Protein AF-A0A8S9V3S3-F1 (afdb_monomer_lite)

pLDDT: mean 79.01, std 18.91, range [31.09, 98.12]

Foldseek 3Di:
DPPPDPPDPPPDDWDKDKDKDWDWDDAQFLQQDIDIDIDMDIDTPDDDDDDDDDDDDADLALDDDDDDPPPDPDPVVVVVVVVSVVCVCVVRVVSCVVGRPDDDDVVSSLLSQQSLVSVVCCLVPPDPQLVCQVPDPPHDNCVSCVNRDPHHDDDDPDDDDCPDPSNVRVVCSVPPDDPVPDDDDD

Secondary structure (DSSP, 8-state):
-------PPTT----EEEEEEEEEE--SSTTSPPEEEEEEEEEES--------------SSS------------HHHHHHHHHHHHHHHHHHHHHHHHHTT----HHHHHHHHHHHHHHHHHHHHT-HHHHHHHHSTT--HHHHHTTS-S-----TT----TTSHHHHHHHHHHS---TTS-PPP-

InterPro domains:
  IPR001260 Coproporphyrinogen III oxidase, aerobic [PF01218] (9-46)
  IPR001260 Coproporphyrinogen III oxidase, aerobic [PF01218] (56-179)
  IPR001260 Coproporphyrinogen III oxidase, aerobic [PR00073] (40-69)
  IPR001260 Coproporphyrinogen III oxidase, aerobic [PR00073] (111-138)
  IPR001260 Coproporphyrinogen III oxidase, aerobic [PR00073] (140-166)
  IPR001260 Coproporphyrinogen III oxidase, aerobic [PTHR10755] (57-180)
  IPR036406 Oxygen-dependent coproporphyrinogen III oxidase superfamily [G3DSA:3.40.1500.10] (1-54)
  IPR036406 Oxygen-dependent coproporphyrinogen III oxidase superfamily [G3DSA:3.40.1500.10] (55-181)
  IPR036406 Oxygen-dependent coproporphyrinogen III oxidase superfamily [SSF102886] (8-180)

Structure (mmCIF, N/CA/C/O backbone):
data_AF-A0A8S9V3S3-F1
#
_entry.id   AF-A0A8S9V3S3-F1
#
loop_
_atom_site.group_PDB
_atom_site.id
_atom_site.type_symbol
_atom_site.label_atom_id
_atom_site.label_alt_id
_atom_site.label_comp_id
_atom_site.label_asym_id
_atom_site.label_entity_id
_atom_site.label_seq_id
_atom_site.pdbx_PDB_ins_code
_atom_site.Cartn_x
_atom_site.Cartn_y
_atom_site.Cartn_z
_atom_site.occupancy
_atom_site.B_iso_or_equiv
_atom_site.auth_seq_id
_atom_site.auth_comp_id
_atom_site.auth_asym_id
_atom_site.auth_atom_id
_atom_site.pdbx_PDB_model_num
ATOM 1 N N . MET A 1 1 ? 6.849 8.041 -18.804 1.00 39.53 1 MET A N 1
ATOM 2 C CA . MET A 1 1 ? 6.967 8.340 -20.245 1.00 39.53 1 MET A CA 1
ATOM 3 C C . MET A 1 1 ? 7.113 9.837 -20.471 1.00 39.53 1 MET A C 1
ATOM 5 O O . MET A 1 1 ? 6.131 10.539 -20.670 1.00 39.53 1 MET A O 1
ATOM 9 N N . THR A 1 2 ? 8.346 10.322 -20.439 1.00 31.09 2 THR A N 1
ATOM 10 C CA . THR A 1 2 ? 8.737 11.543 -21.156 1.00 31.09 2 THR A CA 1
ATOM 11 C C . THR A 1 2 ? 10.166 11.343 -21.634 1.00 31.09 2 THR A C 1
ATOM 13 O O . THR A 1 2 ? 11.075 12.050 -21.231 1.00 31.09 2 THR A O 1
ATOM 16 N N . GLN A 1 3 ? 10.344 10.343 -22.495 1.00 38.19 3 GLN A N 1
ATOM 17 C CA . GLN A 1 3 ? 11.329 10.435 -23.559 1.00 38.19 3 GLN A CA 1
ATOM 18 C C . GLN A 1 3 ? 10.615 11.261 -24.638 1.00 38.19 3 GLN A C 1
ATOM 20 O O . GLN A 1 3 ? 9.774 10.753 -25.375 1.00 38.19 3 GLN A O 1
ATOM 25 N N . ARG A 1 4 ? 10.780 12.585 -24.600 1.00 40.62 4 ARG A N 1
ATOM 26 C CA . ARG A 1 4 ? 10.340 13.454 -25.694 1.00 40.62 4 ARG A CA 1
ATOM 27 C C . ARG A 1 4 ? 11.596 13.742 -26.502 1.00 40.62 4 ARG A C 1
ATOM 29 O O . ARG A 1 4 ? 12.395 14.558 -26.066 1.00 40.62 4 ARG A O 1
ATOM 36 N N . ASN A 1 5 ? 11.722 13.064 -27.642 1.00 35.72 5 ASN A N 1
ATOM 37 C CA . ASN A 1 5 ? 12.652 13.367 -28.737 1.00 35.72 5 ASN A CA 1
ATOM 38 C C . ASN A 1 5 ? 13.998 12.619 -28.759 1.00 35.72 5 ASN A C 1
ATOM 40 O O . ASN A 1 5 ? 15.001 13.207 -29.147 1.00 35.72 5 ASN A O 1
ATOM 44 N N . ALA A 1 6 ? 14.017 11.313 -28.478 1.00 44.03 6 ALA A N 1
ATOM 45 C CA . ALA A 1 6 ? 14.840 10.468 -29.344 1.00 44.03 6 ALA A CA 1
ATOM 46 C C . ALA A 1 6 ? 14.039 10.334 -30.644 1.00 44.03 6 ALA A C 1
ATOM 48 O O . ALA A 1 6 ? 12.920 9.813 -30.615 1.00 44.03 6 ALA A O 1
ATOM 49 N N . GLU A 1 7 ? 14.531 10.895 -31.749 1.00 42.91 7 GLU A N 1
ATOM 50 C CA . GLU A 1 7 ? 13.953 10.640 -33.069 1.00 42.91 7 GLU A CA 1
ATOM 51 C C . GLU A 1 7 ? 14.152 9.158 -33.380 1.00 42.91 7 GLU A C 1
ATOM 53 O O . GLU A 1 7 ? 15.163 8.731 -33.936 1.00 42.91 7 GLU A O 1
ATOM 58 N N . LEU A 1 8 ? 13.194 8.344 -32.944 1.00 52.09 8 LEU A N 1
ATOM 59 C CA . LEU A 1 8 ? 13.129 6.953 -33.337 1.00 52.09 8 LEU A CA 1
ATOM 60 C C . LEU A 1 8 ? 12.904 6.933 -34.851 1.00 52.09 8 LEU A C 1
ATOM 62 O O . LEU A 1 8 ? 11.950 7.566 -35.318 1.00 52.09 8 LEU A O 1
ATOM 66 N N . PRO A 1 9 ? 13.753 6.243 -35.633 1.00 52.50 9 PRO A N 1
ATOM 67 C CA . PRO A 1 9 ? 13.533 6.132 -37.063 1.00 52.50 9 PRO A CA 1
ATOM 68 C C . PRO A 1 9 ? 12.131 5.547 -37.298 1.00 52.50 9 PRO A C 1
ATOM 70 O O . PRO A 1 9 ? 11.816 4.487 -36.742 1.00 52.50 9 PRO A O 1
ATOM 73 N N . PRO A 1 10 ? 11.264 6.229 -38.070 1.00 53.22 10 PRO A N 1
ATOM 74 C CA . PRO A 1 10 ? 9.888 5.794 -38.248 1.00 53.22 10 PRO A CA 1
ATOM 75 C C . PRO A 1 10 ? 9.856 4.390 -38.860 1.00 53.22 10 PRO A C 1
ATOM 77 O O . PRO A 1 10 ? 10.498 4.129 -39.875 1.00 53.22 10 PRO A O 1
ATOM 80 N N . GLY A 1 11 ? 9.105 3.484 -38.230 1.00 56.34 11 GLY A N 1
ATOM 81 C CA . GLY A 1 11 ? 8.867 2.133 -38.744 1.00 56.34 11 GLY A CA 1
ATOM 82 C C . GLY A 1 11 ? 9.895 1.061 -38.364 1.00 56.34 11 GLY A C 1
ATOM 83 O O . GLY A 1 11 ? 9.860 -0.010 -38.963 1.00 56.34 11 GLY A O 1
ATOM 84 N N . LYS A 1 12 ? 10.794 1.298 -37.396 1.00 55.47 12 LYS A N 1
ATOM 85 C CA . LYS A 1 12 ? 11.592 0.213 -36.796 1.00 55.47 12 LYS A CA 1
ATOM 86 C C . LYS A 1 12 ? 10.958 -0.295 -35.504 1.00 55.47 12 LYS A C 1
ATOM 88 O O . LYS A 1 12 ? 10.821 0.461 -34.545 1.00 55.47 12 LYS A O 1
ATOM 93 N N . ASP A 1 13 ? 10.652 -1.589 -35.476 1.00 60.59 13 ASP A N 1
ATOM 94 C CA . ASP A 1 13 ? 10.375 -2.309 -34.238 1.00 60.59 13 ASP A CA 1
ATOM 95 C C . ASP A 1 13 ? 11.646 -2.333 -33.386 1.00 60.59 13 ASP A C 1
ATOM 97 O O . ASP A 1 13 ? 12.720 -2.720 -33.852 1.00 60.59 13 ASP A O 1
ATOM 101 N N . LEU A 1 14 ? 11.526 -1.889 -32.138 1.00 60.47 14 LEU A N 1
ATOM 102 C CA . LEU A 1 14 ? 12.599 -1.970 -31.159 1.00 60.47 14 LEU A CA 1
ATOM 103 C C . LEU A 1 14 ? 12.319 -3.152 -30.234 1.00 60.47 14 LEU A C 1
ATOM 105 O O . LEU A 1 14 ? 11.315 -3.110 -29.515 1.00 60.47 14 LEU A O 1
ATOM 109 N N . PRO A 1 15 ? 13.162 -4.200 -30.231 1.00 63.06 15 PRO A N 1
ATOM 110 C CA . PRO A 1 15 ? 13.030 -5.253 -29.244 1.00 63.06 15 PRO A CA 1
ATOM 111 C C . PRO A 1 15 ? 13.253 -4.647 -27.855 1.00 63.06 15 PRO A C 1
ATOM 113 O O . PRO A 1 15 ? 14.230 -3.938 -27.603 1.00 63.06 15 PRO A O 1
ATOM 116 N N . PHE A 1 16 ? 12.302 -4.897 -26.965 1.00 62.06 16 PHE A N 1
ATOM 117 C CA . PHE A 1 16 ? 12.360 -4.471 -25.576 1.00 62.06 16 PHE A CA 1
ATOM 118 C C . PHE A 1 16 ? 12.051 -5.663 -24.678 1.00 62.06 16 PHE A C 1
ATOM 120 O O . PHE A 1 16 ? 11.268 -6.547 -25.037 1.00 62.06 16 PHE A O 1
ATOM 127 N N . TYR A 1 17 ? 12.650 -5.668 -23.495 1.00 60.84 17 TYR A N 1
ATOM 128 C CA . TYR A 1 17 ? 12.399 -6.665 -22.469 1.00 60.84 17 TYR A CA 1
ATOM 129 C C . TYR A 1 17 ? 11.927 -5.984 -21.190 1.00 60.84 17 TYR A C 1
ATOM 131 O O . TYR A 1 17 ? 12.435 -4.942 -20.772 1.00 60.84 17 TYR A O 1
ATOM 139 N N . VAL A 1 18 ? 10.905 -6.579 -20.574 1.00 69.81 18 VAL A N 1
ATOM 140 C CA . VAL A 1 18 ? 10.326 -6.099 -19.321 1.00 69.81 18 VAL A CA 1
ATOM 141 C C . VAL A 1 18 ? 10.092 -7.283 -18.412 1.00 69.81 18 VAL A C 1
ATOM 143 O O . VAL A 1 18 ? 9.407 -8.236 -18.782 1.00 69.81 18 VAL A O 1
ATOM 146 N N . CYS A 1 19 ? 10.583 -7.188 -17.187 1.00 76.19 19 CYS A N 1
ATOM 147 C CA . CYS A 1 19 ? 10.197 -8.098 -16.124 1.00 76.19 19 CYS A CA 1
ATOM 148 C C . CYS A 1 19 ? 9.884 -7.315 -14.854 1.00 76.19 19 CYS A C 1
ATOM 150 O O . CYS A 1 19 ? 10.264 -6.154 -14.685 1.00 76.19 19 CYS A O 1
ATOM 152 N N . GLY A 1 20 ? 9.142 -7.933 -13.947 1.00 79.50 20 GLY A N 1
ATOM 153 C CA . GLY A 1 20 ? 8.841 -7.291 -12.685 1.00 79.50 20 GLY A CA 1
ATOM 154 C C . GLY A 1 20 ? 8.016 -8.148 -11.753 1.00 79.50 20 GLY A C 1
ATOM 155 O O . GLY A 1 20 ? 7.357 -9.103 -12.159 1.00 79.50 20 GLY A O 1
ATOM 156 N N . ILE A 1 21 ? 8.048 -7.759 -10.487 1.00 84.06 21 ILE A N 1
ATOM 157 C CA . ILE A 1 21 ? 7.243 -8.329 -9.418 1.00 84.06 21 ILE A CA 1
ATOM 158 C C . ILE A 1 21 ? 6.329 -7.221 -8.917 1.00 84.06 21 ILE A C 1
ATOM 160 O O . ILE A 1 21 ? 6.780 -6.123 -8.585 1.00 84.06 21 ILE A O 1
ATOM 164 N N . SER A 1 22 ? 5.034 -7.514 -8.859 1.00 86.38 22 SER A N 1
ATOM 165 C CA . SER A 1 22 ? 4.036 -6.628 -8.274 1.00 86.38 22 SER A CA 1
ATOM 166 C C . SER A 1 22 ? 3.236 -7.390 -7.234 1.00 86.38 22 SER A C 1
ATOM 168 O O . SER A 1 22 ? 2.779 -8.500 -7.495 1.00 86.38 22 SER A O 1
ATOM 170 N N . LEU A 1 23 ? 3.046 -6.782 -6.069 1.00 89.00 23 LEU A N 1
ATOM 171 C CA . LEU A 1 23 ? 2.276 -7.346 -4.970 1.00 89.00 23 LEU A CA 1
ATOM 172 C C . LEU A 1 23 ? 1.390 -6.261 -4.366 1.00 89.00 23 LEU A C 1
ATOM 174 O O . LEU A 1 23 ? 1.839 -5.150 -4.097 1.00 89.00 23 LEU A O 1
ATOM 178 N N . ALA A 1 24 ? 0.135 -6.608 -4.114 1.00 92.38 24 ALA A N 1
ATOM 179 C CA . ALA A 1 24 ? -0.768 -5.844 -3.273 1.00 92.38 24 ALA A CA 1
ATOM 180 C C . ALA A 1 24 ? -1.384 -6.808 -2.261 1.00 92.38 24 ALA A C 1
ATOM 182 O O . ALA A 1 24 ? -1.797 -7.908 -2.625 1.00 92.38 24 ALA A O 1
ATOM 183 N N . MET A 1 25 ? -1.428 -6.419 -0.990 1.00 94.62 25 MET A N 1
ATOM 184 C CA . MET A 1 25 ? -2.033 -7.248 0.047 1.00 94.62 25 MET A CA 1
ATOM 185 C C . MET A 1 25 ? -2.984 -6.415 0.892 1.00 94.62 25 MET A C 1
ATOM 187 O O . MET A 1 25 ? -2.596 -5.389 1.450 1.00 94.62 25 MET A O 1
ATOM 191 N N . HIS A 1 26 ? -4.223 -6.889 1.009 1.00 97.06 26 HIS A N 1
ATOM 192 C CA . HIS A 1 26 ? -5.291 -6.228 1.751 1.00 97.06 26 HIS A CA 1
ATOM 193 C C . HIS A 1 26 ? -5.740 -7.089 2.936 1.00 97.06 26 HIS A C 1
ATOM 195 O O . HIS A 1 26 ? -6.646 -7.914 2.779 1.00 97.06 26 HIS A O 1
ATOM 201 N N . PRO A 1 27 ? -5.162 -6.904 4.137 1.00 97.19 27 PRO A N 1
ATOM 202 C CA . PRO A 1 27 ? -5.597 -7.633 5.323 1.00 97.19 27 PRO A CA 1
ATOM 203 C C . PRO A 1 27 ? -7.092 -7.467 5.603 1.00 97.19 27 PRO A C 1
ATOM 205 O O . PRO A 1 27 ? -7.676 -6.401 5.381 1.00 97.19 27 PRO A O 1
ATOM 208 N N . ARG A 1 28 ? -7.721 -8.520 6.139 1.00 96.56 28 ARG A N 1
ATOM 209 C CA . ARG A 1 28 ? -9.113 -8.450 6.609 1.00 96.56 28 ARG A CA 1
ATOM 210 C C . ARG A 1 28 ? -9.240 -7.541 7.831 1.00 96.56 28 ARG A C 1
ATOM 212 O O . ARG A 1 28 ? -10.221 -6.811 7.916 1.00 96.56 28 ARG A O 1
ATOM 219 N N . ASN A 1 29 ? -8.279 -7.577 8.748 1.00 97.19 29 ASN A N 1
ATOM 220 C CA . ASN A 1 29 ? -8.306 -6.772 9.965 1.00 97.19 29 ASN A CA 1
ATOM 221 C C . ASN A 1 29 ? -8.004 -5.291 9.641 1.00 97.19 29 ASN A C 1
ATOM 223 O O . ASN A 1 29 ? -6.993 -5.042 8.982 1.00 97.19 29 ASN A O 1
ATOM 227 N N . PRO A 1 30 ? -8.845 -4.319 10.050 1.00 96.19 30 PRO A N 1
ATOM 228 C CA . PRO A 1 30 ? -8.621 -2.891 9.800 1.00 96.19 30 PRO A CA 1
ATOM 229 C C . PRO A 1 30 ? -7.351 -2.344 10.459 1.00 96.19 30 PRO A C 1
ATOM 231 O O . PRO A 1 30 ? -6.781 -1.378 9.959 1.00 96.19 30 PRO A O 1
ATOM 234 N N . ILE A 1 31 ? -6.870 -2.987 11.524 1.00 95.25 31 ILE A N 1
ATOM 235 C CA . ILE A 1 31 ? -5.659 -2.572 12.235 1.00 95.25 31 ILE A CA 1
ATOM 236 C C . ILE A 1 31 ? -4.392 -2.988 11.475 1.00 95.25 31 ILE A C 1
ATOM 238 O O . ILE A 1 31 ? -3.343 -2.368 11.645 1.00 95.25 31 ILE A O 1
ATOM 242 N N . ALA A 1 32 ? -4.472 -4.008 10.612 1.00 96.69 32 ALA A N 1
ATOM 243 C CA . ALA A 1 32 ? -3.360 -4.464 9.784 1.00 96.69 32 ALA A CA 1
ATOM 244 C C . ALA A 1 32 ? -3.302 -3.675 8.455 1.00 96.69 32 ALA A C 1
ATOM 246 O O . ALA A 1 32 ? -4.272 -3.681 7.688 1.00 96.69 32 ALA A O 1
ATOM 247 N N . PRO A 1 33 ? -2.174 -3.010 8.137 1.00 95.19 33 PRO A N 1
ATOM 248 C CA . PRO A 1 33 ? -2.119 -2.098 7.002 1.00 95.19 33 PRO A CA 1
ATOM 249 C C . PRO A 1 33 ? -2.073 -2.837 5.664 1.00 95.19 33 PRO A C 1
ATOM 251 O O . PRO A 1 33 ? -1.469 -3.901 5.541 1.00 95.19 33 PRO A O 1
ATOM 254 N N . THR A 1 34 ? -2.688 -2.240 4.642 1.00 95.25 34 THR A N 1
ATOM 255 C CA . THR A 1 34 ? -2.487 -2.652 3.244 1.00 95.25 34 THR A CA 1
ATOM 256 C C . THR A 1 34 ? -1.048 -2.364 2.824 1.00 95.25 34 THR A C 1
ATOM 258 O O . THR A 1 34 ? -0.529 -1.297 3.148 1.00 95.25 34 THR A O 1
ATOM 261 N N . ILE A 1 35 ? -0.440 -3.267 2.053 1.00 92.62 35 ILE A N 1
ATOM 262 C CA . ILE A 1 35 ? 0.863 -3.030 1.419 1.00 92.62 35 ILE A CA 1
ATOM 263 C C . ILE A 1 35 ? 0.783 -3.114 -0.093 1.00 92.62 35 ILE A C 1
ATOM 265 O O . ILE A 1 35 ? -0.066 -3.805 -0.657 1.00 92.62 35 ILE A O 1
ATOM 269 N N . HIS A 1 36 ? 1.696 -2.399 -0.736 1.00 89.56 36 HIS A N 1
ATOM 270 C CA . HIS A 1 36 ? 1.915 -2.434 -2.167 1.00 89.56 36 HIS A CA 1
ATOM 271 C C . HIS A 1 36 ? 3.416 -2.448 -2.431 1.00 89.56 36 HIS A C 1
ATOM 273 O O . HIS A 1 36 ? 4.146 -1.635 -1.869 1.00 89.56 36 HIS A O 1
ATOM 279 N N . LEU A 1 37 ? 3.853 -3.341 -3.307 1.00 85.44 37 LEU A N 1
ATOM 280 C CA . LEU A 1 37 ? 5.232 -3.474 -3.734 1.00 85.44 37 LEU A CA 1
ATOM 281 C C . LEU A 1 37 ? 5.281 -3.596 -5.244 1.00 85.44 37 LEU A C 1
ATOM 283 O O . LEU A 1 37 ? 4.489 -4.326 -5.841 1.00 85.44 37 LEU A O 1
ATOM 287 N N . ASN A 1 38 ? 6.230 -2.900 -5.853 1.00 82.50 38 ASN A N 1
ATOM 288 C CA . ASN A 1 38 ? 6.443 -2.999 -7.275 1.00 82.50 38 ASN A CA 1
ATOM 289 C C . ASN A 1 38 ? 7.921 -2.806 -7.622 1.00 82.50 38 ASN A C 1
ATOM 291 O O . ASN A 1 38 ? 8.472 -1.737 -7.378 1.00 82.50 38 ASN A O 1
ATOM 295 N N . TYR A 1 39 ? 8.526 -3.834 -8.212 1.00 79.44 39 TYR A N 1
ATOM 296 C CA . TYR A 1 39 ? 9.847 -3.773 -8.831 1.00 79.44 39 TYR A CA 1
ATOM 297 C C . TYR A 1 39 ? 9.693 -4.109 -10.303 1.00 79.44 39 TYR A C 1
ATOM 299 O O . TYR A 1 39 ? 9.104 -5.136 -10.641 1.00 79.44 39 TYR A O 1
ATOM 307 N N . ARG A 1 40 ? 10.201 -3.247 -11.180 1.00 77.81 40 ARG A N 1
ATOM 308 C CA . ARG A 1 40 ? 10.165 -3.443 -12.628 1.00 77.81 40 ARG A CA 1
ATOM 309 C C . ARG A 1 40 ? 11.526 -3.109 -13.217 1.00 77.81 40 ARG A C 1
ATOM 311 O O . ARG A 1 40 ? 12.111 -2.093 -12.861 1.00 77.81 40 ARG A O 1
ATOM 318 N N . TYR A 1 41 ? 11.982 -3.965 -14.116 1.00 72.88 41 TYR A N 1
ATOM 319 C CA . TYR A 1 41 ? 13.140 -3.756 -14.967 1.00 72.88 41 TYR A CA 1
ATOM 320 C C . TYR A 1 41 ? 12.652 -3.636 -16.407 1.00 72.88 41 TYR A C 1
ATOM 322 O O . TYR A 1 41 ? 11.769 -4.384 -16.832 1.00 72.88 41 TYR A O 1
ATOM 330 N N . PHE A 1 42 ? 13.194 -2.662 -17.122 1.00 71.62 42 PHE A N 1
ATOM 331 C CA . PHE A 1 42 ? 12.835 -2.359 -18.495 1.00 71.62 42 PHE A CA 1
ATOM 332 C C . PHE A 1 42 ? 14.120 -2.056 -19.257 1.00 71.62 42 PHE A C 1
ATOM 334 O O . PHE A 1 42 ? 14.849 -1.140 -18.880 1.00 71.62 42 PHE A O 1
ATOM 341 N N . GLU A 1 43 ? 14.379 -2.804 -20.321 1.00 64.38 43 GLU A N 1
ATOM 342 C CA . GLU A 1 43 ? 15.493 -2.567 -21.233 1.00 64.38 43 GLU A CA 1
ATOM 343 C C . GLU A 1 43 ? 14.979 -2.485 -22.668 1.00 64.38 43 GLU A C 1
ATOM 345 O O . GLU A 1 43 ? 14.073 -3.213 -23.075 1.00 64.38 43 GLU A O 1
ATOM 350 N N . ILE A 1 44 ? 15.565 -1.574 -23.434 1.00 61.88 44 ILE A N 1
ATOM 351 C CA . ILE A 1 44 ? 15.428 -1.525 -24.885 1.00 61.88 44 ILE A CA 1
ATOM 352 C C . ILE A 1 44 ? 16.849 -1.613 -25.427 1.00 61.88 44 ILE A C 1
ATOM 354 O O . ILE A 1 44 ? 17.734 -0.919 -24.923 1.00 61.88 44 ILE A O 1
ATOM 358 N N . GLU A 1 45 ? 17.083 -2.420 -26.456 1.00 51.06 45 GLU A N 1
ATOM 359 C CA . GLU A 1 45 ? 18.360 -2.406 -27.173 1.00 51.06 45 GLU A CA 1
ATOM 360 C C . GLU A 1 45 ? 18.469 -1.141 -28.047 1.00 51.06 45 GLU A C 1
ATOM 362 O O . GLU A 1 45 ? 18.306 -1.195 -29.264 1.00 51.06 45 GLU A O 1
ATOM 367 N N . VAL A 1 46 ? 18.706 0.032 -27.443 1.00 47.44 46 VAL A N 1
ATOM 368 C CA . VAL A 1 46 ? 19.003 1.280 -28.176 1.00 47.44 46 VAL A CA 1
ATOM 369 C C . VAL A 1 46 ? 19.990 2.148 -27.390 1.00 47.44 46 VAL A C 1
ATOM 371 O O . VAL A 1 46 ? 19.883 2.272 -26.173 1.00 47.44 46 VAL A O 1
ATOM 374 N N . GLY A 1 47 ? 20.974 2.718 -28.099 1.00 49.09 47 GLY A N 1
ATOM 375 C CA . GLY A 1 47 ? 22.076 3.527 -27.558 1.00 49.09 47 GLY A CA 1
ATOM 376 C C . GLY A 1 47 ? 21.650 4.699 -26.656 1.00 49.09 47 GLY A C 1
ATOM 377 O O . GLY A 1 47 ? 20.542 5.209 -26.767 1.00 49.09 47 GLY A O 1
ATOM 378 N N . LYS A 1 48 ? 22.558 5.083 -25.744 1.00 32.28 48 LYS A N 1
ATOM 379 C CA . LYS A 1 48 ? 22.334 5.957 -24.575 1.00 32.28 48 LYS A CA 1
ATOM 380 C C . LYS A 1 48 ? 22.184 7.450 -24.897 1.00 32.28 48 LYS A C 1
ATOM 382 O O . LYS A 1 48 ? 23.003 7.994 -25.633 1.00 32.28 48 LYS A O 1
ATOM 387 N N . ASP A 1 49 ? 21.312 8.118 -24.144 1.00 39.09 49 ASP A N 1
ATOM 388 C CA . ASP A 1 49 ? 21.352 9.553 -23.836 1.00 39.09 49 ASP A CA 1
ATOM 389 C C . ASP A 1 49 ? 20.581 9.907 -22.537 1.00 39.09 49 ASP A C 1
ATOM 391 O O . ASP A 1 49 ? 19.873 9.085 -21.951 1.00 39.09 49 ASP A O 1
ATOM 395 N N . GLU A 1 50 ? 20.844 11.110 -22.008 1.00 42.59 50 GLU A N 1
ATOM 396 C CA . GLU A 1 50 ? 20.961 11.409 -20.573 1.00 42.59 50 GLU A CA 1
ATOM 397 C C . GLU A 1 50 ? 20.000 12.510 -20.025 1.00 42.59 50 GLU A C 1
ATOM 399 O O . GLU A 1 50 ? 19.763 13.537 -20.654 1.00 42.59 50 GLU A O 1
ATOM 404 N N . GLN A 1 51 ? 19.558 12.289 -18.771 1.00 40.03 51 GLN A N 1
ATOM 405 C CA . GLN A 1 51 ? 18.952 13.173 -17.740 1.00 40.03 51 GLN A CA 1
ATOM 406 C C . GLN A 1 51 ? 17.465 13.615 -17.768 1.00 40.03 51 GLN A C 1
ATOM 408 O O . GLN A 1 51 ? 16.964 14.265 -18.680 1.00 40.03 51 GLN A O 1
ATOM 413 N N . GLY A 1 52 ? 16.800 13.434 -16.608 1.00 41.25 52 GLY A N 1
ATOM 414 C CA . GLY A 1 5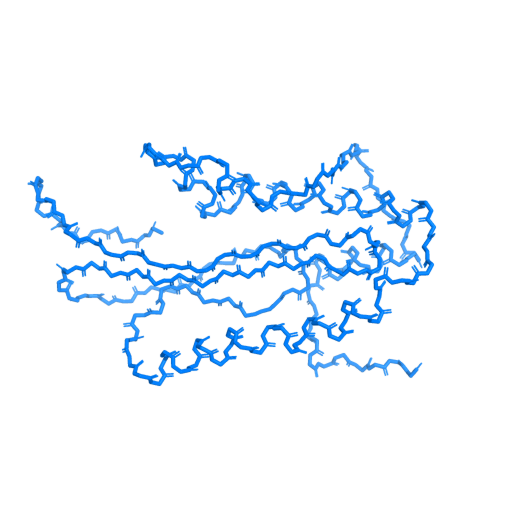2 ? 15.546 14.116 -16.241 1.00 41.25 52 GLY A CA 1
ATOM 415 C C . GLY A 1 52 ? 15.145 13.985 -14.754 1.00 41.25 52 GLY A C 1
ATOM 416 O O . GLY A 1 52 ? 15.127 12.890 -14.203 1.00 41.25 52 GLY A O 1
ATOM 417 N N . LYS A 1 53 ? 14.803 15.113 -14.101 1.00 36.00 53 LYS A N 1
ATOM 418 C CA . LYS A 1 53 ? 14.385 15.252 -12.677 1.00 36.00 53 LYS A CA 1
ATOM 419 C C . LYS A 1 53 ? 12.874 14.989 -12.432 1.00 36.00 53 LYS A C 1
ATOM 421 O O . LYS A 1 53 ? 12.072 15.255 -13.328 1.00 36.00 53 LYS A O 1
ATOM 426 N N . PRO A 1 54 ? 12.443 14.587 -11.210 1.00 34.25 54 PRO A N 1
ATOM 427 C CA . PRO A 1 54 ? 11.037 14.276 -10.895 1.00 34.25 54 PRO A CA 1
ATOM 428 C C . PRO A 1 54 ? 10.172 15.480 -10.445 1.00 34.25 54 PRO A C 1
ATOM 430 O O . PRO A 1 54 ? 10.676 16.482 -9.938 1.00 34.25 54 PRO A O 1
ATOM 433 N N . LYS A 1 55 ? 8.838 15.349 -10.594 1.00 34.81 55 LYS A N 1
ATOM 434 C CA . LYS A 1 55 ? 7.782 16.303 -10.170 1.00 34.81 55 LYS A CA 1
ATOM 435 C C . LYS A 1 55 ? 6.841 15.653 -9.130 1.00 34.81 55 LYS A C 1
ATOM 437 O O . LYS A 1 55 ? 6.530 14.472 -9.252 1.00 34.81 55 LYS A O 1
ATOM 442 N N . LYS A 1 56 ? 6.408 16.446 -8.139 1.00 33.84 56 LYS A N 1
ATOM 443 C CA . LYS A 1 56 ? 5.665 16.091 -6.901 1.00 33.84 56 LYS A CA 1
ATOM 444 C C . LYS A 1 56 ? 4.314 15.371 -7.128 1.00 33.84 56 LYS A C 1
ATOM 446 O O . LYS A 1 56 ? 3.575 15.755 -8.030 1.00 33.84 56 LYS A O 1
ATOM 451 N N . ILE A 1 57 ? 3.990 14.392 -6.268 1.00 38.75 57 ILE A N 1
ATOM 452 C CA . ILE A 1 57 ? 2.751 13.578 -6.237 1.00 38.75 57 ILE A CA 1
ATOM 453 C C . ILE A 1 57 ? 2.287 13.444 -4.765 1.00 38.75 57 ILE A C 1
ATOM 455 O O . ILE A 1 57 ? 3.139 13.299 -3.892 1.00 38.75 57 ILE A O 1
ATOM 459 N N . GLU A 1 58 ? 0.976 13.498 -4.492 1.00 36.16 58 GLU A N 1
ATOM 460 C CA . GLU A 1 58 ? 0.366 13.203 -3.175 1.00 36.16 58 GLU A CA 1
ATOM 461 C C . GLU A 1 58 ? 0.387 11.700 -2.823 1.00 36.16 58 GLU A C 1
ATOM 463 O O . GLU A 1 58 ? 0.392 10.833 -3.699 1.00 36.16 58 GLU A O 1
ATOM 468 N N . HIS A 1 59 ? 0.386 11.371 -1.526 1.00 43.84 59 HIS A N 1
ATOM 469 C CA . HIS A 1 59 ? 0.749 10.037 -1.036 1.00 43.84 59 HIS A CA 1
ATOM 470 C C . HIS A 1 59 ? -0.457 9.129 -0.729 1.00 43.84 59 HIS A C 1
ATOM 472 O O . HIS A 1 59 ? -1.418 9.500 -0.064 1.00 43.84 59 HIS A O 1
ATOM 478 N N . ARG A 1 60 ? -0.370 7.873 -1.184 1.00 48.81 60 ARG A N 1
ATOM 479 C CA . ARG A 1 60 ? -1.397 6.818 -1.049 1.00 48.81 60 ARG A CA 1
ATOM 480 C C . ARG A 1 60 ? -1.513 6.215 0.364 1.00 48.81 60 ARG A C 1
ATOM 482 O O . ARG A 1 60 ? -2.520 5.596 0.703 1.00 48.81 60 ARG A O 1
ATOM 489 N N . GLY A 1 61 ? -0.464 6.355 1.164 1.00 58.91 61 GLY A N 1
ATOM 490 C CA . GLY A 1 61 ? -0.296 5.811 2.511 1.00 58.91 61 GLY A CA 1
ATOM 491 C C . GLY A 1 61 ? 0.898 6.492 3.181 1.00 58.91 61 GLY A C 1
ATOM 492 O O . GLY A 1 61 ? 1.372 7.506 2.676 1.00 58.91 61 GLY A O 1
ATOM 493 N N . ILE A 1 62 ? 1.423 5.927 4.271 1.00 58.91 62 ILE A N 1
ATOM 494 C CA . ILE A 1 62 ? 2.527 6.551 5.027 1.00 58.91 62 ILE A CA 1
ATOM 495 C C . ILE A 1 62 ? 3.897 6.519 4.320 1.00 58.91 62 ILE A C 1
ATOM 497 O O . ILE A 1 62 ? 4.862 7.059 4.851 1.00 58.91 62 ILE A O 1
ATOM 501 N N . GLY A 1 63 ? 3.985 5.920 3.127 1.00 60.84 63 GLY A N 1
ATOM 502 C CA . GLY A 1 63 ? 5.178 5.945 2.278 1.00 60.84 63 GLY A CA 1
ATOM 503 C C . GLY A 1 63 ? 5.949 4.623 2.222 1.00 60.84 63 GLY A C 1
ATOM 504 O O . GLY A 1 63 ? 5.376 3.548 2.388 1.00 60.84 63 GLY A O 1
ATOM 505 N N . GLY A 1 64 ? 7.237 4.733 1.896 1.00 59.28 64 GLY A N 1
ATOM 506 C CA . GLY A 1 64 ? 8.174 3.650 1.590 1.00 59.28 64 GLY A CA 1
ATOM 507 C C . GLY A 1 64 ? 9.245 4.139 0.606 1.00 59.28 64 GLY A C 1
ATOM 508 O O . GLY A 1 64 ? 9.363 5.342 0.368 1.00 59.28 64 GLY A O 1
ATOM 509 N N . PHE A 1 65 ? 9.995 3.221 -0.003 1.00 53.12 65 PHE A N 1
ATOM 510 C CA . PHE A 1 65 ? 10.941 3.554 -1.072 1.00 53.12 65 PHE A CA 1
ATOM 511 C C . PHE A 1 65 ? 10.241 3.581 -2.437 1.00 53.12 65 PHE A C 1
ATOM 513 O O . PHE A 1 65 ? 9.450 2.693 -2.754 1.00 53.12 65 PHE A O 1
ATOM 520 N N . PHE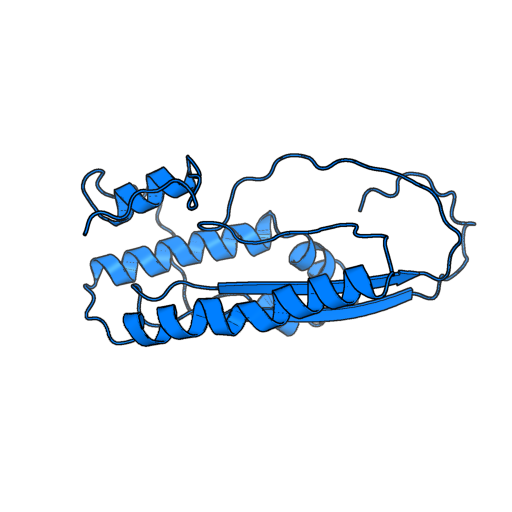 A 1 66 ? 10.547 4.587 -3.258 1.00 57.50 66 PHE A N 1
ATOM 521 C CA . PHE A 1 66 ? 10.095 4.668 -4.646 1.00 57.50 66 PHE A CA 1
ATOM 522 C C . PHE A 1 66 ? 11.244 5.153 -5.526 1.00 57.50 66 PHE A C 1
ATOM 524 O O . PHE A 1 66 ? 11.814 6.215 -5.276 1.00 57.50 66 PHE A O 1
ATOM 531 N N . PHE A 1 67 ? 11.544 4.390 -6.572 1.00 59.81 67 PHE A N 1
ATOM 532 C CA . PHE A 1 67 ? 12.527 4.741 -7.587 1.00 59.81 67 PHE A CA 1
ATOM 533 C C . PHE A 1 67 ? 11.880 4.594 -8.965 1.00 59.81 67 PHE A C 1
ATOM 535 O O . PHE A 1 67 ? 11.116 3.658 -9.194 1.00 59.81 67 PHE A O 1
ATOM 542 N N . ASP A 1 68 ? 12.177 5.517 -9.874 1.00 62.44 68 ASP A N 1
ATOM 543 C CA . ASP A 1 68 ? 11.748 5.469 -11.274 1.00 62.44 68 ASP A CA 1
ATOM 544 C C . ASP A 1 68 ? 12.899 5.996 -12.141 1.00 62.44 68 ASP A C 1
ATOM 546 O O . ASP A 1 68 ? 13.588 6.934 -11.736 1.00 62.44 68 ASP A O 1
ATOM 550 N N . ASN A 1 69 ? 13.099 5.412 -13.323 1.00 64.12 69 ASN A N 1
ATOM 551 C CA . ASN A 1 69 ? 14.197 5.734 -14.250 1.00 64.12 69 ASN A CA 1
ATOM 552 C C . ASN A 1 69 ? 15.618 5.563 -13.6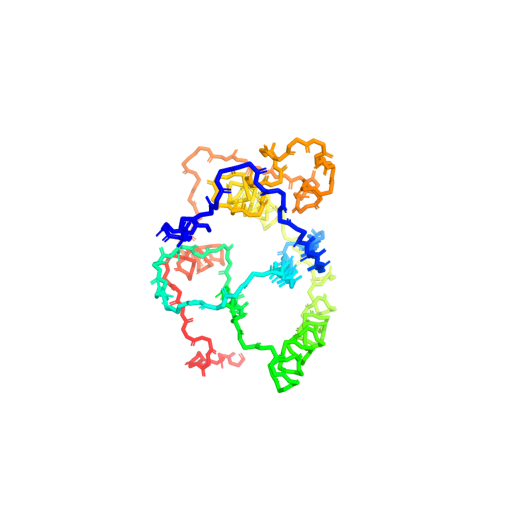59 1.00 64.12 69 ASN A C 1
ATOM 554 O O . ASN A 1 69 ? 16.504 6.375 -13.922 1.00 64.12 69 ASN A O 1
ATOM 558 N N . LEU A 1 70 ? 15.854 4.509 -12.868 1.00 63.41 70 LEU A N 1
ATOM 559 C CA . LEU A 1 70 ? 17.218 4.071 -12.544 1.00 63.41 70 LEU A CA 1
ATOM 560 C C . LEU A 1 70 ? 17.857 3.483 -13.809 1.00 63.41 70 LEU A C 1
ATOM 562 O O . LEU A 1 70 ? 17.476 2.402 -14.246 1.00 63.41 70 LEU A O 1
ATOM 566 N N . THR A 1 71 ? 18.793 4.218 -14.410 1.00 71.31 71 THR A N 1
ATOM 567 C CA . THR A 1 71 ? 19.515 3.804 -15.629 1.00 71.31 71 THR A CA 1
ATOM 568 C C . THR A 1 71 ? 20.854 3.135 -15.336 1.00 71.31 71 THR A C 1
ATOM 570 O O . THR A 1 71 ? 21.515 2.667 -16.260 1.00 71.31 71 THR A O 1
ATOM 573 N N . ASP A 1 72 ? 21.288 3.135 -14.074 1.00 73.75 72 ASP A N 1
ATOM 574 C CA . ASP A 1 72 ? 22.476 2.402 -13.660 1.00 73.75 72 ASP A CA 1
ATOM 575 C C . ASP A 1 72 ? 22.160 0.904 -13.603 1.00 73.75 72 ASP A C 1
ATOM 577 O O . ASP A 1 72 ? 21.305 0.463 -12.838 1.00 73.75 72 ASP A O 1
ATOM 581 N N . THR A 1 73 ? 22.847 0.133 -14.439 1.00 73.25 73 THR A N 1
ATOM 582 C CA . THR A 1 73 ? 22.715 -1.325 -14.534 1.00 73.25 73 THR A CA 1
ATOM 583 C C . THR A 1 73 ? 23.871 -2.043 -13.842 1.00 73.25 73 THR A C 1
ATOM 585 O O . THR A 1 73 ? 24.133 -3.208 -14.136 1.00 73.25 73 THR A O 1
ATOM 588 N N . SER A 1 74 ? 24.615 -1.339 -12.985 1.00 79.12 74 SER A N 1
ATOM 589 C CA . SER A 1 74 ? 25.681 -1.922 -12.180 1.00 79.12 74 SER A CA 1
ATOM 590 C C . SER A 1 74 ? 25.160 -3.044 -11.277 1.00 79.12 74 SER A C 1
ATOM 592 O O . SER A 1 74 ? 23.992 -3.065 -10.863 1.00 79.12 74 SER A O 1
ATOM 594 N N . GLU A 1 75 ? 26.050 -3.978 -10.942 1.00 81.69 75 GLU A N 1
ATOM 595 C CA . GLU A 1 75 ? 25.743 -5.045 -9.988 1.00 81.69 75 GLU A CA 1
ATOM 596 C C . GLU A 1 75 ? 25.376 -4.447 -8.622 1.00 81.69 75 GLU A C 1
ATOM 598 O O . GLU A 1 75 ? 24.482 -4.939 -7.941 1.00 81.69 75 GLU A O 1
ATOM 603 N N . GLU A 1 76 ? 25.991 -3.329 -8.242 1.00 83.19 76 GLU A N 1
ATOM 604 C CA . GLU A 1 76 ? 25.698 -2.596 -7.016 1.00 83.19 76 GLU A CA 1
ATOM 605 C C . GLU A 1 76 ? 24.247 -2.099 -6.979 1.00 83.19 76 GLU A C 1
ATOM 607 O O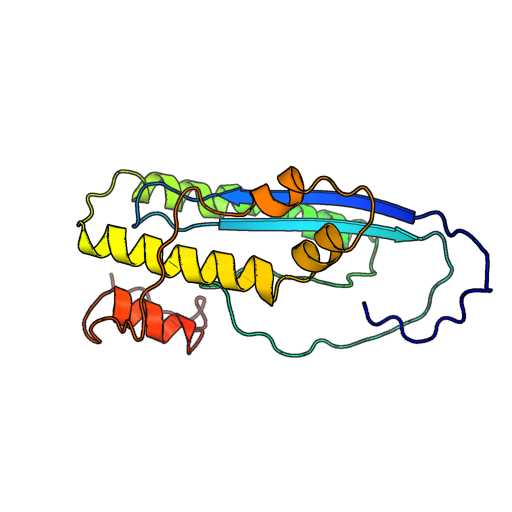 . GLU A 1 76 ? 23.555 -2.282 -5.971 1.00 83.19 76 GLU A O 1
ATOM 612 N N . THR A 1 77 ? 23.752 -1.521 -8.079 1.00 78.81 77 THR A N 1
ATOM 613 C CA . THR A 1 77 ? 22.353 -1.087 -8.179 1.00 78.81 77 THR A CA 1
ATOM 614 C C . THR A 1 77 ? 21.400 -2.280 -8.139 1.00 78.81 77 THR A C 1
ATOM 616 O O . THR A 1 77 ? 20.389 -2.233 -7.429 1.00 78.81 77 THR A O 1
ATOM 619 N N . PHE A 1 78 ? 21.736 -3.390 -8.803 1.00 80.50 78 PHE A N 1
ATOM 620 C CA . PHE A 1 78 ? 20.949 -4.621 -8.703 1.00 80.50 78 PHE A CA 1
ATOM 621 C C . PHE A 1 78 ? 20.895 -5.157 -7.263 1.00 80.50 78 PHE A C 1
ATOM 623 O O . PHE A 1 78 ? 19.811 -5.466 -6.759 1.00 80.50 78 PHE A O 1
ATOM 630 N N . GLN A 1 79 ? 22.030 -5.213 -6.561 1.00 84.56 79 GLN A N 1
ATOM 631 C CA . GLN A 1 79 ? 22.091 -5.664 -5.168 1.00 84.56 79 GLN A CA 1
ATOM 632 C C . GLN A 1 79 ? 21.335 -4.724 -4.225 1.00 84.56 79 GLN A C 1
ATOM 634 O O . GLN A 1 79 ? 20.670 -5.197 -3.301 1.00 84.56 79 GLN A O 1
ATOM 639 N N . CYS A 1 80 ? 21.357 -3.414 -4.478 1.00 82.88 80 CYS A N 1
ATOM 640 C CA . CYS A 1 80 ? 20.541 -2.444 -3.751 1.00 82.88 80 CYS A CA 1
ATOM 641 C C . CYS A 1 80 ? 19.043 -2.744 -3.918 1.00 82.88 80 CYS A C 1
ATOM 643 O O . CYS A 1 80 ? 18.333 -2.931 -2.927 1.00 82.88 80 CYS A O 1
ATOM 645 N N . ILE A 1 81 ? 18.569 -2.896 -5.161 1.00 81.94 81 ILE A N 1
ATOM 646 C CA . ILE A 1 81 ? 17.165 -3.221 -5.463 1.00 81.94 81 ILE A CA 1
ATOM 647 C C . ILE A 1 81 ? 16.766 -4.557 -4.827 1.00 81.94 81 ILE A C 1
ATOM 649 O O . ILE A 1 81 ? 15.706 -4.658 -4.204 1.00 81.94 81 ILE A O 1
ATOM 653 N N . ARG A 1 82 ? 17.627 -5.574 -4.932 1.00 84.50 82 ARG A N 1
ATOM 654 C CA . ARG A 1 82 ? 17.419 -6.891 -4.321 1.00 84.50 82 ARG A CA 1
ATOM 655 C C . ARG A 1 82 ? 17.340 -6.805 -2.796 1.00 84.50 82 ARG A C 1
ATOM 657 O O . ARG A 1 82 ? 16.475 -7.442 -2.201 1.00 84.50 82 ARG A O 1
ATOM 664 N N . SER A 1 83 ? 18.201 -6.011 -2.165 1.00 87.31 83 SER A N 1
ATOM 665 C CA . SER A 1 83 ? 18.183 -5.771 -0.718 1.00 87.31 83 SER A CA 1
ATOM 666 C C . SER A 1 83 ? 16.889 -5.079 -0.277 1.00 87.31 83 SER A C 1
ATOM 668 O O . SER A 1 83 ? 16.227 -5.524 0.667 1.00 87.31 83 SER A O 1
ATOM 670 N N . CYS A 1 84 ? 16.442 -4.061 -1.020 1.00 84.69 84 CYS A N 1
ATOM 671 C CA . CYS A 1 84 ? 15.136 -3.447 -0.795 1.00 84.69 84 CYS A CA 1
ATOM 672 C C . CYS A 1 84 ? 14.007 -4.481 -0.926 1.00 84.69 84 CYS A C 1
ATOM 674 O O . CYS A 1 84 ? 13.146 -4.546 -0.056 1.00 84.69 84 CYS A O 1
ATOM 676 N N . ALA A 1 85 ? 14.032 -5.327 -1.961 1.00 85.06 85 ALA A N 1
ATOM 677 C CA . ALA A 1 85 ? 12.994 -6.332 -2.181 1.00 85.06 85 ALA A CA 1
ATOM 678 C C . ALA A 1 85 ? 12.940 -7.382 -1.063 1.00 85.06 85 ALA A C 1
ATOM 680 O O . ALA A 1 85 ? 11.854 -7.728 -0.600 1.00 85.06 85 ALA A O 1
ATOM 681 N N . ASN A 1 86 ? 14.100 -7.849 -0.597 1.00 87.31 86 ASN A N 1
ATOM 682 C CA . ASN A 1 86 ? 14.191 -8.825 0.486 1.00 87.31 86 ASN A CA 1
ATOM 683 C C . ASN A 1 86 ? 13.722 -8.243 1.827 1.00 87.31 86 ASN A C 1
ATOM 685 O O . ASN A 1 86 ? 12.999 -8.912 2.561 1.00 87.31 86 ASN A O 1
ATOM 689 N N . SER A 1 87 ? 14.056 -6.981 2.119 1.00 89.69 87 SER A N 1
ATOM 690 C CA . SER A 1 87 ? 13.681 -6.346 3.393 1.00 89.69 87 SER A CA 1
ATOM 691 C C . SER A 1 87 ? 12.182 -6.060 3.528 1.00 89.69 87 SER A C 1
ATOM 693 O O . SER A 1 87 ? 11.693 -5.844 4.635 1.00 89.69 87 SER A O 1
ATOM 695 N N . MET A 1 88 ? 11.414 -6.111 2.434 1.00 86.69 88 MET A N 1
ATOM 696 C CA . MET A 1 88 ? 9.969 -5.862 2.463 1.00 86.69 88 MET A CA 1
ATOM 697 C C . MET A 1 88 ? 9.208 -6.823 3.373 1.00 86.69 88 MET A C 1
ATOM 699 O O . MET A 1 88 ? 8.354 -6.391 4.151 1.00 86.69 88 MET A O 1
ATOM 703 N N . LEU A 1 89 ? 9.481 -8.125 3.268 1.00 87.69 89 LEU A N 1
ATOM 704 C CA . LEU A 1 89 ? 8.794 -9.113 4.099 1.00 87.69 89 LEU A CA 1
ATOM 705 C C . LEU A 1 89 ? 9.254 -9.011 5.552 1.00 87.69 89 LEU A C 1
ATOM 707 O O . LEU A 1 89 ? 8.413 -9.071 6.447 1.00 87.69 89 LEU A O 1
ATOM 711 N N . ASP A 1 90 ? 10.542 -8.767 5.780 1.00 91.25 90 ASP A N 1
ATOM 712 C CA . ASP A 1 90 ? 11.095 -8.583 7.123 1.00 91.25 90 ASP A CA 1
ATOM 713 C C . ASP A 1 90 ? 10.500 -7.355 7.823 1.00 91.25 90 ASP A C 1
ATOM 715 O O . ASP A 1 90 ? 10.209 -7.406 9.015 1.0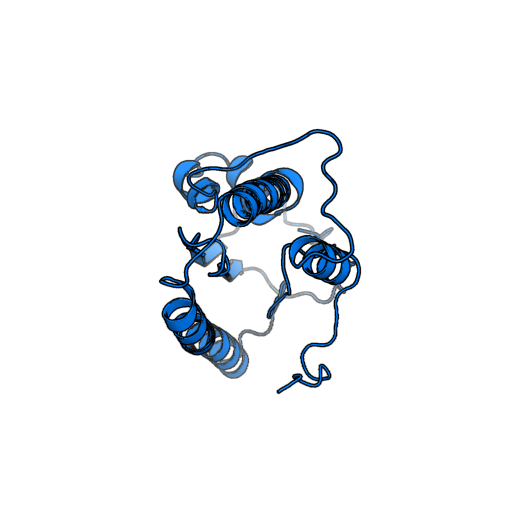0 91.25 90 ASP A O 1
ATOM 719 N N . ALA A 1 91 ? 10.230 -6.278 7.081 1.00 90.75 91 ALA A N 1
ATOM 720 C CA . ALA A 1 91 ? 9.571 -5.089 7.610 1.00 90.75 91 ALA A CA 1
ATOM 721 C C . ALA A 1 91 ? 8.070 -5.310 7.862 1.00 90.75 91 ALA A C 1
ATOM 723 O O . ALA A 1 91 ? 7.521 -4.859 8.869 1.00 90.75 91 ALA A O 1
ATOM 724 N N . TYR A 1 92 ? 7.376 -5.996 6.951 1.00 94.12 92 TYR A N 1
ATOM 725 C CA . TYR A 1 92 ? 5.917 -6.062 6.988 1.00 94.12 92 TYR A CA 1
ATOM 726 C C . TYR A 1 92 ? 5.349 -7.230 7.799 1.00 94.12 92 TYR A C 1
ATOM 728 O O . TYR A 1 92 ? 4.347 -7.072 8.502 1.00 94.12 92 TYR A O 1
ATOM 736 N N . VAL A 1 93 ? 5.958 -8.414 7.719 1.00 94.50 93 VAL A N 1
ATOM 737 C CA . VAL A 1 93 ? 5.446 -9.623 8.380 1.00 94.50 93 VAL A CA 1
ATOM 738 C C . VAL A 1 93 ? 5.326 -9.449 9.900 1.00 94.50 93 VAL A C 1
ATOM 740 O O . VAL A 1 93 ? 4.302 -9.881 10.437 1.00 94.50 93 VAL A O 1
ATOM 743 N N . PRO A 1 94 ? 6.268 -8.803 10.619 1.00 96.25 94 PRO A N 1
ATOM 744 C CA . PRO A 1 94 ? 6.101 -8.527 12.046 1.00 96.25 94 PRO A CA 1
ATOM 745 C C . PRO A 1 94 ? 4.871 -7.659 12.337 1.00 96.25 94 PRO A C 1
ATOM 747 O O . PRO A 1 94 ? 4.067 -8.004 13.203 1.00 96.25 94 PRO A O 1
ATOM 750 N N . ILE A 1 95 ? 4.662 -6.590 11.558 1.00 95.88 95 ILE A N 1
ATOM 751 C CA . ILE A 1 95 ? 3.501 -5.695 11.687 1.00 95.88 95 ILE A CA 1
ATOM 752 C C . ILE A 1 95 ? 2.202 -6.475 11.465 1.00 95.88 95 ILE A C 1
ATOM 754 O O . ILE A 1 95 ? 1.252 -6.346 12.239 1.00 95.88 95 ILE A O 1
ATOM 758 N N . LEU A 1 96 ? 2.160 -7.312 10.426 1.00 96.06 96 LEU A N 1
ATOM 759 C CA . LEU A 1 96 ? 0.998 -8.137 10.119 1.00 96.06 96 LEU A CA 1
ATOM 760 C C . LEU A 1 96 ? 0.706 -9.139 11.238 1.00 96.06 96 LEU A C 1
ATOM 762 O O . LEU A 1 96 ? -0.441 -9.246 11.663 1.00 96.06 96 LEU A O 1
ATOM 766 N N . LYS A 1 97 ? 1.724 -9.860 11.724 1.00 96.50 97 LYS A N 1
ATOM 767 C CA . LYS A 1 97 ? 1.576 -10.849 12.803 1.00 96.50 97 LYS A CA 1
ATOM 768 C C . LYS A 1 97 ? 1.022 -10.216 14.077 1.00 96.50 97 LYS A C 1
ATOM 770 O O . LYS A 1 97 ? 0.142 -10.808 14.688 1.00 96.50 97 LYS A O 1
ATOM 775 N N . LEU A 1 98 ? 1.487 -9.016 14.427 1.00 96.81 98 LEU A N 1
ATOM 776 C CA . LEU A 1 98 ? 1.005 -8.277 15.595 1.00 96.81 98 LEU A CA 1
ATOM 777 C C . LEU A 1 98 ? -0.452 -7.825 15.446 1.00 96.81 98 LEU A C 1
ATOM 779 O O . LEU A 1 98 ? -1.205 -7.842 16.412 1.00 96.81 98 LEU A O 1
ATOM 783 N N . ARG A 1 99 ? -0.853 -7.406 14.241 1.00 97.25 99 ARG A N 1
ATOM 784 C CA . ARG A 1 99 ? -2.109 -6.665 14.039 1.00 97.25 99 ARG A CA 1
ATOM 785 C C . ARG A 1 99 ? -3.255 -7.494 13.471 1.00 97.25 99 ARG A C 1
ATOM 787 O O . ARG A 1 99 ? -4.405 -7.088 13.595 1.00 97.25 99 ARG A O 1
ATOM 794 N N . LYS A 1 100 ? -2.982 -8.642 12.840 1.00 96.69 100 LYS A N 1
ATOM 795 C CA . LYS A 1 100 ? -4.006 -9.423 12.118 1.00 96.69 100 LYS A CA 1
ATOM 796 C C . LYS A 1 100 ? -5.129 -9.963 13.014 1.00 96.69 100 LYS A C 1
ATOM 798 O O . LYS A 1 100 ? -6.248 -10.097 12.524 1.00 96.69 100 LYS A O 1
ATOM 803 N N . ASP A 1 101 ? -4.852 -10.219 14.293 1.00 96.88 101 ASP A N 1
ATOM 804 C CA . ASP A 1 101 ? -5.811 -10.801 15.247 1.00 96.88 101 ASP A CA 1
ATOM 805 C C . ASP A 1 101 ? -6.292 -9.795 16.308 1.00 96.88 101 ASP A C 1
ATOM 807 O O . ASP A 1 101 ? -7.037 -10.167 17.211 1.00 96.88 101 ASP A O 1
ATOM 811 N N . MET A 1 102 ? -5.885 -8.522 16.220 1.00 97.50 102 MET A N 1
ATOM 812 C CA . MET A 1 102 ? -6.324 -7.503 17.178 1.00 97.50 102 MET A CA 1
ATOM 813 C C . MET A 1 102 ? -7.844 -7.288 17.088 1.00 97.50 102 MET A C 1
ATOM 815 O O . MET A 1 102 ? -8.382 -7.274 15.975 1.00 97.50 102 MET A O 1
ATOM 819 N N . PRO A 1 103 ? -8.545 -7.091 18.219 1.00 97.75 103 PRO A N 1
ATOM 820 C CA . PRO A 1 103 ? -9.957 -6.735 18.192 1.00 97.75 103 PRO A CA 1
ATOM 821 C C . PRO A 1 103 ? -10.145 -5.383 17.496 1.00 97.75 103 PRO A C 1
ATOM 823 O O . PRO A 1 103 ? -9.290 -4.500 17.587 1.00 97.75 103 PRO A O 1
ATOM 826 N N . PHE A 1 104 ? -11.268 -5.228 16.801 1.00 96.69 104 PHE A N 1
ATOM 827 C CA . PHE A 1 104 ? -11.636 -3.987 16.131 1.00 96.69 104 PHE A CA 1
ATOM 828 C C . PHE A 1 104 ? -13.136 -3.729 16.251 1.00 96.69 104 PHE A C 1
ATOM 830 O O . PHE A 1 104 ? -13.918 -4.659 16.456 1.00 96.69 104 PHE A O 1
ATOM 837 N N . THR A 1 105 ? -13.529 -2.467 16.117 1.00 96.44 105 THR A N 1
ATOM 838 C CA . THR A 1 105 ? -14.933 -2.042 16.102 1.00 96.44 105 THR A CA 1
ATOM 839 C C . THR A 1 105 ? -15.485 -2.003 14.677 1.00 96.44 105 THR A C 1
ATOM 841 O O . THR A 1 105 ? -14.732 -1.924 13.702 1.00 96.44 105 THR A O 1
ATOM 844 N N . GLU A 1 106 ? -16.811 -2.006 14.536 1.00 95.56 106 GLU A N 1
ATOM 845 C CA . GLU A 1 106 ? -17.443 -1.812 13.226 1.00 95.56 106 GLU A CA 1
ATOM 846 C C . GLU A 1 106 ? -17.078 -0.451 12.610 1.00 95.56 106 GLU A C 1
ATOM 848 O O . GLU A 1 106 ? -16.794 -0.389 11.420 1.00 95.56 106 GLU A O 1
ATOM 853 N N . GLU A 1 107 ? -16.939 0.611 13.412 1.00 93.12 107 GLU A N 1
ATOM 854 C CA . GLU A 1 107 ? -16.489 1.930 12.933 1.00 93.12 107 GLU A CA 1
ATOM 855 C C . GLU A 1 107 ? -15.092 1.862 12.285 1.00 93.12 107 GLU A C 1
ATOM 857 O O . GLU A 1 107 ? -14.883 2.362 11.178 1.00 93.12 107 GLU A O 1
ATOM 862 N N . GLN A 1 108 ? -14.143 1.149 12.905 1.00 95.06 108 GLN A N 1
ATOM 863 C CA . GLN A 1 108 ? -12.810 0.926 12.327 1.00 95.06 108 GLN A CA 1
ATOM 864 C C . GLN A 1 108 ? -12.883 0.107 11.032 1.00 95.06 108 GLN A C 1
ATOM 866 O O . GLN A 1 108 ? -12.090 0.296 10.099 1.00 95.06 108 GLN A O 1
ATOM 871 N N . LYS A 1 109 ? -13.837 -0.826 10.958 1.00 96.19 109 LYS A N 1
ATOM 872 C CA . LYS A 1 109 ? -14.067 -1.643 9.768 1.00 96.19 109 LYS A CA 1
ATOM 873 C C . LYS A 1 109 ? -14.645 -0.818 8.621 1.00 96.19 109 LYS A C 1
ATOM 875 O O . LYS A 1 109 ? -14.200 -0.989 7.482 1.00 96.19 109 LYS A O 1
ATOM 880 N N . GLU A 1 110 ? -15.576 0.084 8.907 1.00 95.56 110 GLU A N 1
ATOM 881 C CA . GLU A 1 110 ? -16.121 1.042 7.946 1.00 95.56 110 GLU A CA 1
ATOM 882 C C . GLU A 1 110 ? -15.045 2.011 7.460 1.00 95.56 110 GLU A C 1
ATOM 884 O O . GLU A 1 110 ? -14.867 2.169 6.246 1.00 95.56 110 GLU A O 1
ATOM 889 N N . TRP A 1 111 ? -14.234 2.551 8.374 1.00 95.44 111 TRP A N 1
ATOM 890 C CA . TRP A 1 111 ? -13.094 3.391 8.017 1.00 95.44 111 TRP A CA 1
ATOM 891 C C . TRP A 1 111 ? -12.128 2.675 7.070 1.00 95.44 111 TRP A C 1
ATOM 893 O O . TRP A 1 111 ? -11.716 3.238 6.053 1.00 95.44 111 TRP A O 1
ATOM 903 N N . GLN A 1 112 ? -11.824 1.395 7.318 1.00 97.25 112 GLN A N 1
ATOM 904 C CA . GLN A 1 112 ? -11.021 0.588 6.395 1.00 97.25 112 GLN A CA 1
ATOM 905 C C . GLN A 1 112 ? -11.629 0.552 4.984 1.00 97.25 112 GLN A C 1
ATOM 907 O O . GLN A 1 112 ? -10.883 0.633 4.004 1.00 97.25 112 GLN A O 1
ATOM 912 N N . GLN A 1 113 ? -12.955 0.437 4.847 1.00 97.94 113 GLN A N 1
ATOM 913 C CA . GLN A 1 113 ? -13.604 0.424 3.530 1.00 97.94 113 GLN A CA 1
ATOM 914 C C . GLN A 1 113 ? -13.482 1.772 2.814 1.00 97.94 113 GLN A C 1
ATOM 916 O O . GLN A 1 113 ? -13.215 1.789 1.611 1.00 97.94 113 GLN A O 1
ATOM 921 N N . ILE A 1 114 ? -13.595 2.881 3.547 1.00 96.31 114 ILE A N 1
ATOM 922 C CA . ILE A 1 114 ? -13.400 4.237 3.012 1.00 96.31 114 ILE A CA 1
ATOM 923 C C . ILE A 1 114 ? -11.949 4.426 2.553 1.00 96.31 114 ILE A C 1
ATOM 925 O O . ILE A 1 114 ? -11.686 4.891 1.441 1.00 96.31 114 ILE A O 1
ATOM 929 N N . ARG A 1 115 ? -10.973 3.989 3.361 1.00 95.88 115 ARG A N 1
ATOM 930 C CA . ARG A 1 115 ? -9.549 4.027 2.985 1.00 95.88 115 ARG A CA 1
ATOM 931 C C . ARG A 1 115 ? -9.244 3.159 1.765 1.00 95.88 115 ARG A C 1
ATOM 933 O O . ARG A 1 115 ? -8.444 3.557 0.918 1.00 95.88 115 ARG A O 1
ATOM 940 N N . ARG A 1 116 ? -9.900 2.003 1.635 1.00 97.62 116 ARG A N 1
ATOM 941 C CA . ARG A 1 116 ? -9.827 1.153 0.437 1.00 97.62 116 ARG A CA 1
ATOM 942 C C . ARG A 1 116 ? -10.436 1.830 -0.791 1.00 97.62 116 ARG A C 1
ATOM 944 O O . ARG A 1 116 ? -9.857 1.709 -1.865 1.00 97.62 116 ARG A O 1
ATOM 951 N N . GLY A 1 117 ? -11.510 2.605 -0.637 1.00 96.88 117 GLY A N 1
ATOM 952 C CA . GLY A 1 117 ? -12.048 3.453 -1.707 1.00 96.88 117 GLY A CA 1
ATOM 953 C C . GLY A 1 117 ? -11.001 4.430 -2.250 1.00 96.88 117 GLY A C 1
ATOM 954 O O . GLY A 1 117 ? -10.752 4.470 -3.453 1.00 96.88 117 GLY A O 1
ATOM 955 N N . ARG A 1 118 ? -10.266 5.116 -1.363 1.00 94.81 118 ARG A N 1
ATOM 956 C CA . ARG A 1 118 ? -9.142 5.993 -1.761 1.00 94.81 118 ARG A CA 1
ATOM 957 C C . ARG A 1 118 ? -8.003 5.238 -2.455 1.00 94.81 118 ARG A C 1
ATOM 959 O O . ARG A 1 118 ? -7.391 5.755 -3.386 1.00 94.81 118 ARG A O 1
ATOM 966 N N . TYR A 1 119 ? -7.725 4.002 -2.038 1.00 95.44 119 TYR A N 1
ATOM 967 C CA . TYR A 1 119 ? -6.733 3.141 -2.692 1.00 95.44 119 TYR A CA 1
ATOM 968 C C . TYR A 1 119 ? -7.139 2.782 -4.132 1.00 95.44 119 TYR A C 1
ATOM 970 O O . TYR A 1 119 ? -6.286 2.771 -5.023 1.00 95.44 119 TYR A O 1
ATOM 978 N N . VAL A 1 120 ? -8.430 2.515 -4.359 1.00 95.69 120 VAL A N 1
ATOM 979 C CA . VAL A 1 120 ? -9.010 2.260 -5.687 1.00 95.69 120 VAL A CA 1
ATOM 980 C C . VAL A 1 120 ? -8.951 3.516 -6.557 1.00 95.69 120 VAL A C 1
ATOM 982 O O . VAL A 1 120 ? -8.471 3.441 -7.686 1.00 95.69 120 VAL A O 1
ATOM 985 N N . GLU A 1 121 ? -9.366 4.672 -6.026 1.00 93.94 121 GLU A N 1
ATOM 986 C CA . GLU A 1 121 ? -9.283 5.961 -6.728 1.00 93.94 121 GLU A CA 1
ATOM 987 C C . GLU A 1 121 ? -7.864 6.231 -7.219 1.00 93.94 121 GLU A C 1
ATOM 989 O O . GLU A 1 121 ? -7.670 6.559 -8.386 1.00 93.94 121 GLU A O 1
ATOM 994 N N . PHE A 1 122 ? -6.862 6.020 -6.360 1.00 91.06 122 PHE A N 1
ATOM 995 C CA . PHE A 1 122 ? -5.472 6.206 -6.751 1.00 91.06 122 PHE A CA 1
ATOM 996 C C . PHE A 1 122 ? -5.059 5.297 -7.912 1.00 91.06 122 PHE A C 1
ATOM 998 O O . PHE A 1 122 ? -4.496 5.782 -8.894 1.00 91.06 122 PHE A O 1
ATOM 1005 N N . ASN A 1 123 ? -5.354 3.996 -7.825 1.00 89.44 123 ASN A N 1
ATOM 1006 C CA . ASN A 1 123 ? -4.999 3.041 -8.877 1.00 89.44 123 ASN A CA 1
ATOM 1007 C C . ASN A 1 123 ? -5.636 3.397 -10.225 1.00 89.44 123 ASN A C 1
ATOM 1009 O O . ASN A 1 123 ? -4.974 3.355 -11.254 1.00 89.44 123 ASN A O 1
ATOM 1013 N N . ILE A 1 124 ? -6.916 3.760 -10.231 1.00 89.94 124 ILE A N 1
ATOM 1014 C CA . ILE A 1 124 ? -7.640 3.998 -11.483 1.00 89.94 124 ILE A CA 1
ATOM 1015 C C . ILE A 1 124 ? -7.301 5.383 -12.054 1.00 89.94 124 ILE A C 1
ATOM 1017 O O . ILE A 1 124 ? -7.099 5.540 -13.259 1.00 89.94 124 ILE A O 1
ATOM 1021 N N . MET A 1 125 ? -7.201 6.401 -11.195 1.00 87.88 125 MET A N 1
ATOM 1022 C CA . MET A 1 125 ? -7.097 7.797 -11.627 1.00 87.88 125 MET A CA 1
ATOM 1023 C C . MET A 1 125 ? -5.664 8.299 -11.755 1.00 87.88 125 MET A C 1
ATOM 1025 O O . MET A 1 125 ? -5.425 9.203 -12.559 1.00 87.88 125 MET A O 1
ATOM 1029 N N . TYR A 1 126 ? -4.702 7.745 -11.014 1.00 85.06 126 TYR A N 1
ATOM 1030 C CA . TYR A 1 126 ? -3.353 8.318 -10.917 1.00 85.06 126 TYR A CA 1
ATOM 1031 C C . TYR A 1 126 ? -2.226 7.324 -11.203 1.00 85.06 126 TYR A C 1
ATOM 1033 O O . TYR A 1 126 ? -1.205 7.742 -11.757 1.00 85.06 126 TYR A O 1
ATOM 1041 N N . ASP A 1 127 ? -2.392 6.035 -10.896 1.00 85.31 127 ASP A N 1
ATOM 1042 C CA . ASP A 1 127 ? -1.334 5.048 -11.115 1.00 85.31 127 ASP A CA 1
ATOM 1043 C C . ASP A 1 127 ? -1.018 4.867 -12.608 1.00 85.31 127 ASP A C 1
ATOM 1045 O O . ASP A 1 127 ? -1.847 4.453 -13.425 1.00 85.31 127 ASP A O 1
ATOM 1049 N N . ARG A 1 128 ? 0.228 5.179 -12.973 1.00 83.56 128 ARG A N 1
ATOM 1050 C CA . ARG A 1 128 ? 0.692 5.117 -14.364 1.00 83.56 128 ARG A CA 1
ATOM 1051 C C . ARG A 1 128 ? 0.745 3.683 -14.875 1.00 83.56 128 ARG A C 1
ATOM 1053 O O . ARG A 1 128 ? 0.461 3.472 -16.050 1.00 83.56 128 ARG A O 1
ATOM 1060 N N . GLY A 1 129 ? 1.096 2.723 -14.015 1.00 81.56 129 GLY A N 1
ATOM 1061 C CA . GLY A 1 129 ? 1.187 1.310 -14.388 1.00 81.56 129 GLY A CA 1
ATOM 1062 C C . GLY A 1 129 ? -0.175 0.739 -14.775 1.00 81.56 129 GLY A C 1
ATOM 1063 O O . GLY A 1 129 ? -0.306 0.118 -15.827 1.00 81.56 129 GLY A O 1
ATOM 1064 N N . THR A 1 130 ? -1.197 1.030 -13.971 1.00 85.00 130 THR A N 1
ATOM 1065 C CA . THR A 1 130 ? -2.588 0.645 -14.231 1.00 85.00 130 THR A CA 1
ATOM 1066 C C . THR A 1 130 ? -3.106 1.275 -15.521 1.00 85.00 130 THR A C 1
ATOM 1068 O O . THR A 1 130 ? -3.597 0.563 -16.394 1.00 85.00 130 THR A O 1
ATOM 1071 N N . LYS A 1 131 ? -2.926 2.592 -15.704 1.00 84.94 131 LYS A N 1
ATOM 1072 C CA . LYS A 1 131 ? -3.331 3.273 -16.946 1.00 84.94 131 LYS A CA 1
ATOM 1073 C C . LYS A 1 131 ? -2.647 2.695 -18.178 1.00 84.94 131 LYS A C 1
ATOM 1075 O O . LYS A 1 131 ? -3.313 2.425 -19.169 1.00 84.94 131 LYS A O 1
ATOM 1080 N N . PHE A 1 132 ? -1.331 2.500 -18.116 1.00 83.56 132 PHE A N 1
ATOM 1081 C CA . PHE A 1 132 ? -0.570 1.933 -19.224 1.00 83.56 132 PHE A CA 1
ATOM 1082 C C . PHE A 1 132 ? -1.056 0.524 -19.575 1.00 83.56 132 PHE A C 1
ATOM 1084 O O . PHE A 1 132 ? -1.321 0.248 -20.741 1.00 83.56 132 PHE A O 1
ATOM 1091 N N . GLY A 1 133 ? -1.242 -0.341 -18.573 1.00 84.38 133 GLY A N 1
ATOM 1092 C CA . GLY A 1 133 ? -1.749 -1.693 -18.788 1.00 84.38 133 GLY A CA 1
ATOM 1093 C C . GLY A 1 133 ? -3.142 -1.706 -19.420 1.00 84.38 133 GLY A C 1
ATOM 1094 O O . GLY A 1 133 ? -3.373 -2.452 -20.363 1.00 84.38 133 GLY A O 1
ATOM 1095 N N . LEU A 1 134 ? -4.060 -0.855 -18.952 1.00 86.81 134 LEU A N 1
ATOM 1096 C CA . LEU A 1 134 ? -5.421 -0.786 -19.500 1.00 86.81 134 LEU A CA 1
ATOM 1097 C C . LEU A 1 134 ? -5.466 -0.242 -20.935 1.00 86.81 134 LEU A C 1
ATOM 1099 O O . LEU A 1 134 ? -6.356 -0.609 -21.696 1.00 86.81 134 LEU A O 1
ATOM 1103 N N . LEU A 1 135 ? -4.522 0.625 -21.304 1.00 85.12 135 LEU A N 1
ATOM 1104 C CA . LEU A 1 135 ? -4.432 1.205 -22.646 1.00 85.12 135 LEU A CA 1
ATOM 1105 C C . LEU A 1 135 ? -3.630 0.339 -23.628 1.00 85.12 135 LEU A C 1
ATOM 1107 O O . LEU A 1 135 ? -3.705 0.573 -24.831 1.00 85.12 135 LEU A O 1
ATOM 1111 N N . THR A 1 136 ? -2.866 -0.642 -23.140 1.00 82.56 136 THR A N 1
ATOM 1112 C CA . THR A 1 136 ? -2.019 -1.498 -23.980 1.00 82.56 136 THR A CA 1
ATOM 1113 C C . THR A 1 136 ? -2.840 -2.657 -24.558 1.00 82.56 136 THR A C 1
ATOM 1115 O O . THR A 1 136 ? -3.312 -3.502 -23.784 1.00 82.56 136 THR A O 1
ATOM 1118 N N . PRO A 1 137 ? -2.996 -2.754 -25.895 1.00 83.12 137 PRO A N 1
ATOM 1119 C CA . PRO A 1 137 ? -3.750 -3.832 -26.529 1.00 83.12 137 PRO A CA 1
ATOM 1120 C C . PRO A 1 137 ? -3.229 -5.217 -26.131 1.00 83.12 137 PRO A C 1
ATOM 1122 O O . PRO A 1 137 ? -2.023 -5.438 -26.059 1.00 83.12 137 PRO A O 1
ATOM 1125 N N . GLY A 1 138 ? -4.138 -6.157 -25.867 1.00 83.88 138 GLY A N 1
ATOM 1126 C CA . GLY A 1 138 ? -3.782 -7.531 -25.489 1.00 83.88 138 GLY A CA 1
ATOM 1127 C C . GLY A 1 138 ? -3.347 -7.718 -24.030 1.00 83.88 138 GLY A C 1
ATOM 1128 O O . GLY A 1 138 ? -3.060 -8.845 -23.627 1.00 83.88 138 GLY A O 1
ATOM 1129 N N . SER A 1 139 ? -3.332 -6.661 -23.212 1.00 86.44 139 SER A N 1
ATOM 1130 C CA . SER A 1 139 ? -3.007 -6.786 -21.788 1.00 86.44 139 SER A CA 1
ATOM 1131 C C . SER A 1 139 ? -4.056 -7.579 -21.016 1.00 86.44 139 SER A C 1
ATOM 1133 O O . SER A 1 139 ? -5.264 -7.434 -21.215 1.00 86.44 139 SER A O 1
ATOM 1135 N N . ARG A 1 140 ? -3.595 -8.380 -20.050 1.00 87.12 140 ARG A N 1
ATOM 1136 C CA . ARG A 1 140 ? -4.477 -9.143 -19.165 1.00 87.12 140 ARG A CA 1
ATOM 1137 C C . ARG A 1 140 ? -5.060 -8.241 -18.076 1.00 87.12 140 ARG A C 1
ATOM 1139 O O . ARG A 1 140 ? -4.432 -8.012 -17.042 1.00 87.12 140 ARG A O 1
ATOM 1146 N N . VAL A 1 141 ? -6.288 -7.774 -18.293 1.00 89.69 141 VAL A N 1
ATOM 1147 C CA . VAL A 1 141 ? -7.016 -6.877 -17.374 1.00 89.69 141 VAL A CA 1
ATOM 1148 C C . VAL A 1 141 ? -7.083 -7.430 -15.946 1.00 89.69 141 VAL A C 1
ATOM 1150 O O . VAL A 1 141 ? -6.850 -6.685 -14.998 1.00 89.69 141 VAL A O 1
ATOM 1153 N N . GLU A 1 142 ? -7.310 -8.734 -15.772 1.00 88.19 142 GLU A N 1
ATOM 1154 C CA . GLU A 1 142 ? -7.331 -9.377 -14.446 1.00 88.19 142 GLU A CA 1
ATOM 1155 C C . GLU A 1 142 ? -6.028 -9.167 -13.664 1.00 88.19 142 GLU A C 1
ATOM 1157 O O . GLU A 1 142 ? -6.053 -8.914 -12.463 1.00 88.19 142 GLU A O 1
ATOM 1162 N N . SER A 1 143 ? -4.880 -9.231 -14.345 1.00 85.75 143 SER A N 1
ATOM 1163 C CA . SER A 1 143 ? -3.571 -9.031 -13.719 1.00 85.75 143 SER A CA 1
ATOM 1164 C C . SER A 1 143 ? -3.348 -7.574 -13.324 1.00 85.75 143 SER A C 1
ATOM 1166 O O . SER A 1 143 ? -2.739 -7.310 -12.291 1.00 85.75 143 SER A O 1
ATOM 1168 N N . ILE A 1 144 ? -3.869 -6.630 -14.111 1.00 85.94 144 ILE A N 1
ATOM 1169 C CA . ILE A 1 144 ? -3.792 -5.193 -13.820 1.00 85.94 144 ILE A CA 1
ATOM 1170 C C . ILE A 1 144 ? -4.657 -4.849 -12.600 1.00 85.94 144 ILE A C 1
ATOM 1172 O O . ILE A 1 144 ? -4.223 -4.147 -11.686 1.00 85.94 144 ILE A O 1
ATOM 1176 N N . MET A 1 145 ? -5.871 -5.399 -12.559 1.00 91.12 145 MET A N 1
ATOM 1177 C CA . MET A 1 145 ? -6.859 -5.117 -11.518 1.00 91.12 145 MET A CA 1
ATOM 1178 C C . MET A 1 145 ? -6.658 -5.953 -10.247 1.00 91.12 145 MET A C 1
ATOM 1180 O O . MET A 1 145 ? -7.334 -5.706 -9.253 1.00 91.12 145 MET A O 1
ATOM 1184 N N . MET A 1 146 ? -5.697 -6.886 -10.230 1.00 91.31 146 MET A N 1
ATOM 1185 C CA . MET A 1 146 ? -5.368 -7.715 -9.060 1.00 91.31 146 MET A CA 1
ATOM 1186 C C . MET A 1 146 ? -5.001 -6.884 -7.821 1.00 91.31 146 MET A C 1
ATOM 1188 O O . MET A 1 146 ? -5.170 -7.342 -6.695 1.00 91.31 146 MET A O 1
ATOM 1192 N N . SER A 1 147 ? -4.549 -5.641 -8.017 1.00 90.44 147 SER A N 1
ATOM 1193 C CA . SER A 1 147 ? -4.268 -4.730 -6.909 1.00 90.44 147 SER A CA 1
ATOM 1194 C C . SER A 1 147 ? -5.512 -4.205 -6.191 1.00 90.44 147 SER A C 1
ATOM 1196 O O . SER A 1 147 ? -5.362 -3.574 -5.154 1.00 90.44 147 SER A O 1
ATOM 1198 N N . LEU A 1 148 ? -6.726 -4.388 -6.718 1.00 94.94 148 LEU A N 1
ATOM 1199 C CA . LEU A 1 148 ? -7.929 -3.857 -6.085 1.00 94.94 148 LEU A CA 1
ATOM 1200 C C . LEU A 1 148 ? -8.367 -4.724 -4.888 1.00 94.94 148 LEU A C 1
ATOM 1202 O O . LEU A 1 148 ? -8.273 -5.952 -4.930 1.00 94.94 148 LEU A O 1
ATOM 1206 N N . PRO A 1 149 ? -8.878 -4.107 -3.809 1.00 97.00 149 PRO A N 1
ATOM 1207 C CA . PRO A 1 149 ? -9.378 -4.845 -2.661 1.00 97.00 149 PRO A CA 1
ATOM 1208 C C . PRO A 1 149 ? -10.688 -5.569 -2.986 1.00 97.00 149 PRO A C 1
ATOM 1210 O O . PRO A 1 149 ? -11.469 -5.121 -3.820 1.00 97.00 149 PRO A O 1
ATOM 1213 N N . LEU A 1 150 ? -10.980 -6.631 -2.227 1.00 97.19 150 LEU A N 1
ATOM 1214 C CA . LEU A 1 150 ? -12.239 -7.383 -2.336 1.00 97.19 150 LEU A CA 1
ATOM 1215 C C . LEU A 1 150 ? -13.488 -6.499 -2.159 1.00 97.19 150 LEU A C 1
ATOM 1217 O O . LEU A 1 150 ? -14.507 -6.724 -2.800 1.00 97.19 150 LEU A O 1
ATOM 1221 N N . THR A 1 151 ? -13.412 -5.515 -1.263 1.00 98.12 151 THR A N 1
ATOM 1222 C CA . THR A 1 151 ? -14.494 -4.572 -0.961 1.00 98.12 151 THR A CA 1
ATOM 1223 C C . THR A 1 151 ? -13.917 -3.181 -0.714 1.00 98.12 151 THR A C 1
ATOM 1225 O O . THR A 1 151 ? -12.811 -3.054 -0.175 1.00 98.12 151 THR A O 1
ATOM 1228 N N . ALA A 1 152 ? -14.675 -2.152 -1.084 1.00 97.94 152 ALA A N 1
ATOM 1229 C CA . ALA A 1 152 ? -14.390 -0.742 -0.837 1.00 97.94 152 ALA A CA 1
ATOM 1230 C C . ALA A 1 152 ? -15.713 0.027 -0.679 1.00 97.94 152 ALA A C 1
ATOM 1232 O O . ALA A 1 152 ? -16.759 -0.449 -1.121 1.00 97.94 152 ALA A O 1
ATOM 1233 N N . ARG A 1 153 ? -15.669 1.202 -0.043 1.00 97.31 153 ARG A N 1
ATOM 1234 C CA . ARG A 1 153 ? -16.842 2.052 0.208 1.00 97.31 153 ARG A CA 1
ATOM 1235 C C . ARG A 1 153 ? -16.521 3.502 -0.135 1.00 97.31 153 ARG A C 1
ATOM 1237 O O . ARG A 1 153 ? -15.406 3.962 0.103 1.00 97.31 153 ARG A O 1
ATOM 1244 N N . TRP A 1 154 ? -17.518 4.204 -0.662 1.00 97.62 154 TRP A N 1
ATOM 1245 C CA . TRP A 1 154 ? -17.478 5.637 -0.929 1.00 97.62 154 TRP A CA 1
ATOM 1246 C C . TRP A 1 154 ? -18.642 6.309 -0.230 1.00 97.62 154 TRP A C 1
ATOM 1248 O O . TRP A 1 154 ? -19.775 5.840 -0.307 1.00 97.62 154 TRP A O 1
ATOM 1258 N N . GLU A 1 155 ? -18.348 7.420 0.428 1.00 95.38 155 GLU A N 1
ATOM 1259 C CA . GLU A 1 155 ? -19.332 8.236 1.120 1.00 95.38 155 GLU A CA 1
ATOM 1260 C C . GLU A 1 155 ? -19.140 9.691 0.729 1.00 95.38 155 GLU A C 1
ATOM 1262 O O . GLU A 1 155 ? -18.014 10.197 0.655 1.00 95.38 155 GLU A O 1
ATOM 1267 N N . TYR A 1 156 ? -20.253 10.361 0.458 1.00 94.44 156 TYR A N 1
ATOM 1268 C CA . TYR A 1 156 ? -20.244 11.770 0.114 1.00 94.44 156 TYR A CA 1
ATOM 1269 C C . TYR A 1 156 ? -19.915 12.612 1.352 1.00 94.44 156 TYR A C 1
ATOM 1271 O O . TYR A 1 156 ? -20.557 12.463 2.385 1.00 94.44 156 TYR A O 1
ATOM 1279 N N . MET A 1 157 ? -18.915 13.493 1.234 1.00 87.19 157 MET A N 1
ATOM 1280 C CA . MET A 1 157 ? -18.476 14.415 2.296 1.00 87.19 157 MET A CA 1
ATOM 1281 C C . MET A 1 157 ? -18.186 13.763 3.662 1.00 87.19 157 MET A C 1
ATOM 1283 O O . MET A 1 157 ? -18.338 14.400 4.701 1.00 87.19 157 MET A O 1
ATOM 1287 N N . HIS A 1 158 ? -17.728 12.510 3.674 1.00 89.44 158 HIS A N 1
ATOM 1288 C CA . HIS A 1 158 ? -17.292 11.866 4.910 1.00 89.44 158 HIS A CA 1
ATOM 1289 C C . HIS A 1 158 ? -16.039 12.546 5.480 1.00 89.44 158 HIS A C 1
ATOM 1291 O O . HIS A 1 158 ? -15.022 12.655 4.788 1.00 89.44 158 HIS A O 1
ATOM 1297 N N . SER A 1 159 ? -16.097 12.910 6.760 1.00 87.44 159 SER A N 1
ATOM 1298 C CA . SER A 1 159 ? -14.975 13.446 7.532 1.00 87.44 159 SER A CA 1
ATOM 1299 C C . SER A 1 159 ? -14.864 12.696 8.861 1.00 87.44 159 SER A C 1
ATOM 1301 O O . SER A 1 159 ? -15.868 12.601 9.572 1.00 87.44 159 SER A O 1
ATOM 1303 N N . PRO A 1 160 ? -13.679 12.167 9.220 1.00 89.38 160 PRO A N 1
ATOM 1304 C CA . PRO A 1 160 ? -13.484 11.541 10.522 1.00 89.38 160 PRO A CA 1
ATOM 1305 C C . PRO A 1 160 ? -13.519 12.589 11.643 1.00 89.38 160 PRO A C 1
ATOM 1307 O O . PRO A 1 160 ? -13.232 13.764 11.413 1.00 89.38 160 PRO A O 1
ATOM 1310 N N . LYS A 1 161 ? -13.835 12.161 12.870 1.00 88.88 161 LYS A N 1
ATOM 1311 C CA . LYS A 1 161 ? -13.764 13.030 14.058 1.00 88.88 161 LYS A CA 1
ATOM 1312 C C . LYS A 1 161 ? -12.305 13.421 14.323 1.00 88.88 161 LYS A C 1
ATOM 1314 O O . LYS A 1 161 ? -11.431 12.560 14.252 1.00 88.88 161 LYS A O 1
ATOM 1319 N N . GLU A 1 162 ? -12.022 14.683 14.625 1.00 86.06 162 GLU A N 1
ATOM 1320 C CA . GLU A 1 162 ? -10.640 15.191 14.723 1.00 86.06 162 GLU A CA 1
ATOM 1321 C C . GLU A 1 162 ? -9.821 14.530 15.844 1.00 86.06 162 GLU A C 1
ATOM 1323 O O . GLU A 1 162 ? -8.639 14.241 15.668 1.00 86.06 162 GLU A O 1
ATOM 1328 N N . ASP A 1 163 ? -10.461 14.223 16.970 1.00 89.06 163 ASP A N 1
ATOM 1329 C CA . ASP A 1 163 ? -9.866 13.581 18.146 1.00 89.06 163 ASP A CA 1
ATOM 1330 C C . ASP A 1 163 ? -9.724 12.052 18.013 1.00 89.06 163 ASP A C 1
ATOM 1332 O O . ASP A 1 163 ? -9.083 11.401 18.844 1.00 89.06 163 ASP A O 1
ATOM 1336 N N . SER A 1 164 ? -10.278 11.471 16.945 1.00 89.94 164 SER A N 1
ATOM 1337 C CA . SER A 1 164 ? -10.239 10.031 16.683 1.00 89.94 164 SER A CA 1
ATOM 1338 C C . SER A 1 164 ? -8.924 9.565 16.053 1.00 89.94 164 SER A C 1
ATOM 1340 O O . SER A 1 164 ? -8.105 10.342 15.550 1.00 89.94 164 SER A O 1
ATOM 1342 N N . TRP A 1 165 ? -8.721 8.248 16.035 1.00 87.50 165 TRP A N 1
ATOM 1343 C CA . TRP A 1 165 ? -7.565 7.640 15.378 1.00 87.50 165 TRP A CA 1
ATOM 1344 C C . TRP A 1 165 ? -7.604 7.838 13.852 1.00 87.50 165 TRP A C 1
ATOM 1346 O O . TRP A 1 165 ? -6.574 8.027 13.199 1.00 87.50 165 TRP A O 1
ATOM 1356 N N . GLU A 1 166 ? -8.807 7.864 13.287 1.00 90.88 166 GLU A N 1
ATOM 1357 C CA . GLU A 1 166 ? -9.106 8.162 11.894 1.00 90.88 166 GLU A CA 1
ATOM 1358 C C . GLU A 1 166 ? -8.743 9.608 11.545 1.00 90.88 166 GLU A C 1
ATOM 1360 O O . GLU A 1 166 ? -8.120 9.839 10.507 1.00 90.88 166 GLU A O 1
ATOM 1365 N N . GLY A 1 167 ? -9.060 10.556 12.435 1.00 91.25 167 GLY A N 1
ATOM 1366 C CA . GLY A 1 167 ? -8.681 11.967 12.322 1.00 91.25 167 GLY A CA 1
ATOM 1367 C C . GLY A 1 167 ? -7.165 12.149 12.308 1.00 91.25 167 GLY A C 1
ATOM 1368 O O . GLY A 1 167 ? -6.617 12.714 11.363 1.00 91.25 167 GLY A O 1
ATOM 1369 N N . LYS A 1 168 ? -6.463 11.548 13.277 1.00 90.50 168 LYS A N 1
ATOM 1370 C CA . LYS A 1 168 ? -4.987 11.541 13.318 1.00 90.50 168 LYS A CA 1
ATOM 1371 C C . LYS A 1 168 ? -4.377 10.947 12.047 1.00 90.50 168 LYS A C 1
ATOM 1373 O O . LYS A 1 168 ? -3.447 11.511 11.474 1.00 90.50 168 LYS A O 1
ATOM 1378 N N . THR A 1 169 ? -4.924 9.826 11.574 1.00 89.38 169 THR A N 1
ATOM 1379 C CA . THR A 1 169 ? -4.488 9.197 10.319 1.00 89.38 169 THR A CA 1
ATOM 1380 C C . THR A 1 169 ? -4.710 10.131 9.131 1.00 89.38 169 THR A C 1
ATOM 1382 O O . THR A 1 169 ? -3.850 10.244 8.262 1.00 89.38 169 THR A O 1
ATOM 1385 N N . TYR A 1 170 ? -5.860 10.801 9.078 1.00 89.00 170 TYR A N 1
ATOM 1386 C CA . TYR A 1 170 ? -6.208 11.726 8.006 1.00 89.00 170 TYR A CA 1
ATOM 1387 C C . TYR A 1 170 ? -5.253 12.923 7.938 1.00 89.00 170 TYR A C 1
ATOM 1389 O O . TYR A 1 170 ? -4.813 13.279 6.845 1.00 89.00 170 TYR A O 1
ATOM 1397 N N . GLU A 1 171 ? -4.858 13.474 9.084 1.00 89.69 171 GLU A N 1
ATOM 1398 C CA . GLU A 1 171 ? -3.896 14.576 9.143 1.00 89.69 171 GLU A CA 1
ATOM 1399 C C . GLU A 1 171 ? -2.498 14.162 8.675 1.00 89.69 171 GLU A C 1
ATOM 1401 O O . GLU A 1 171 ? -1.913 14.843 7.835 1.00 89.69 171 GLU A O 1
ATOM 1406 N N . VAL A 1 172 ? -2.002 12.992 9.088 1.00 89.81 172 VAL A N 1
ATOM 1407 C CA . VAL A 1 172 ? -0.715 12.457 8.598 1.00 89.81 172 VAL A CA 1
ATOM 1408 C C . VAL A 1 172 ? -0.721 12.239 7.079 1.00 89.81 172 VAL A C 1
ATOM 1410 O O . VAL A 1 172 ? 0.302 12.394 6.415 1.00 89.81 172 VAL A O 1
ATOM 1413 N N . LEU A 1 173 ? -1.870 11.885 6.499 1.00 87.44 173 LEU A N 1
ATOM 1414 C CA . LEU A 1 173 ? -1.992 11.680 5.054 1.00 87.44 173 LEU A CA 1
ATOM 1415 C C . LEU A 1 173 ? -1.988 12.993 4.261 1.00 87.44 173 LEU A C 1
ATOM 1417 O O . LEU A 1 173 ? -1.456 13.017 3.152 1.00 87.44 173 LEU A O 1
ATOM 1421 N N . LYS A 1 174 ? -2.558 14.073 4.811 1.00 86.50 174 LYS A N 1
ATOM 1422 C CA . LYS A 1 174 ? -2.455 15.421 4.224 1.00 86.50 174 LYS A CA 1
ATOM 1423 C C . LYS A 1 174 ? -1.066 16.022 4.411 1.00 86.50 174 LYS A C 1
ATOM 1425 O O . LYS A 1 174 ? -0.567 16.731 3.537 1.00 86.50 174 LYS A O 1
ATOM 1430 N N . HIS A 1 175 ? -0.456 15.748 5.559 1.00 88.31 175 HIS A N 1
ATOM 1431 C CA . HIS A 1 175 ? 0.793 16.342 6.007 1.00 88.31 175 HIS A CA 1
ATOM 1432 C C . HIS A 1 175 ? 1.787 15.232 6.376 1.00 88.31 175 HIS A C 1
ATOM 1434 O O . HIS A 1 175 ? 1.916 14.887 7.551 1.00 88.31 175 HIS A O 1
ATOM 1440 N N . PRO A 1 176 ? 2.490 14.655 5.378 1.00 86.69 176 PRO A N 1
ATOM 1441 C CA . PRO A 1 176 ? 3.450 13.585 5.611 1.00 86.69 176 PRO A CA 1
ATOM 1442 C C . PRO A 1 176 ? 4.518 13.985 6.627 1.00 86.69 176 PRO A C 1
ATOM 1444 O O . PRO A 1 176 ? 5.078 15.081 6.558 1.00 86.69 176 PRO A O 1
ATOM 1447 N N . VAL A 1 177 ? 4.826 13.064 7.535 1.00 86.81 177 VAL A N 1
ATOM 1448 C CA . VAL A 1 177 ? 5.809 13.255 8.607 1.00 86.81 177 VAL A CA 1
ATOM 1449 C C . VAL A 1 177 ? 7.103 12.495 8.324 1.00 86.81 177 VAL A C 1
ATOM 1451 O O . VAL A 1 177 ? 7.116 11.494 7.605 1.00 86.81 177 VAL A O 1
ATOM 1454 N N . ASP A 1 178 ? 8.202 12.965 8.913 1.00 87.94 178 ASP A N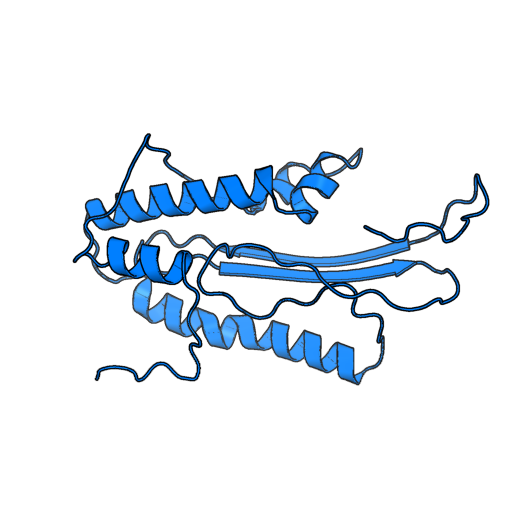 1
ATOM 1455 C CA . ASP A 1 178 ? 9.485 12.264 8.893 1.00 87.94 178 ASP A CA 1
ATOM 1456 C C . ASP A 1 178 ? 9.504 11.187 9.985 1.00 87.94 178 ASP A C 1
ATOM 1458 O O . ASP A 1 178 ? 9.807 11.465 11.144 1.00 87.94 178 ASP A O 1
ATOM 1462 N N . TRP A 1 179 ? 9.171 9.951 9.609 1.00 85.31 179 TRP A N 1
ATOM 1463 C CA . TRP A 1 179 ? 9.084 8.809 10.527 1.00 85.31 179 TRP A CA 1
ATOM 1464 C C . TRP A 1 179 ? 10.395 8.470 11.245 1.00 85.31 179 TRP A C 1
ATOM 1466 O O . TRP A 1 179 ? 10.348 7.824 12.286 1.00 85.31 179 TRP A O 1
ATOM 1476 N N . MET A 1 180 ? 11.549 8.923 10.744 1.00 85.00 180 MET A N 1
ATOM 1477 C CA . MET A 1 180 ? 12.839 8.732 11.421 1.00 85.00 180 MET A CA 1
ATOM 1478 C C . MET A 1 180 ? 13.038 9.701 12.593 1.00 85.00 180 MET A C 1
ATOM 1480 O O . MET A 1 180 ? 13.950 9.513 13.394 1.00 85.00 180 MET A O 1
ATOM 1484 N N . LYS A 1 181 ? 12.208 10.748 12.677 1.00 86.19 181 LYS A N 1
ATOM 1485 C CA . LYS A 1 181 ? 12.246 11.788 13.714 1.00 86.19 181 LYS A CA 1
ATOM 1486 C C . LYS A 1 181 ? 11.033 11.765 14.641 1.00 86.19 181 LYS A C 1
ATOM 1488 O O . LYS A 1 181 ? 10.915 12.635 15.497 1.00 86.19 181 LYS A O 1
ATOM 1493 N N . VAL A 1 182 ? 10.116 10.818 14.454 1.00 80.94 182 VAL A N 1
ATOM 1494 C CA . VAL A 1 182 ? 8.973 10.655 15.352 1.00 80.94 182 VAL A CA 1
ATOM 1495 C C . VAL A 1 182 ? 9.468 9.980 16.626 1.00 80.94 182 VAL A C 1
ATOM 1497 O O . VAL A 1 182 ? 9.912 8.833 16.591 1.00 80.94 182 VAL A O 1
ATOM 1500 N N . GLU A 1 183 ? 9.388 10.689 17.749 1.00 76.62 183 GLU A N 1
ATOM 1501 C CA . GLU A 1 183 ? 9.551 10.077 19.065 1.00 76.62 183 GLU A CA 1
ATOM 1502 C C . GLU A 1 183 ? 8.345 9.170 19.322 1.00 76.62 183 GLU A C 1
ATOM 1504 O O . GLU A 1 183 ? 7.191 9.591 19.214 1.00 76.62 183 GLU A O 1
ATOM 1509 N N . LEU A 1 184 ? 8.609 7.895 19.596 1.00 68.25 184 LEU A N 1
ATOM 1510 C CA . LEU A 1 184 ? 7.563 6.964 19.990 1.00 68.25 184 LEU A CA 1
ATOM 1511 C C . LEU A 1 184 ? 7.195 7.281 21.439 1.00 68.25 184 LEU A C 1
ATOM 1513 O O . LEU A 1 184 ? 8.039 7.138 22.324 1.00 68.25 184 LEU A O 1
ATOM 1517 N N . GLU A 1 185 ? 5.955 7.714 21.679 1.00 59.12 185 GLU A N 1
ATOM 1518 C CA . GLU A 1 185 ? 5.425 7.681 23.041 1.00 59.12 185 GLU A CA 1
ATOM 1519 C C . GLU A 1 185 ? 5.434 6.217 23.526 1.00 59.12 185 GLU A C 1
ATOM 1521 O O . GLU A 1 185 ? 5.077 5.326 22.743 1.00 59.12 185 GLU A O 1
ATOM 1526 N N . PRO A 1 186 ? 5.919 5.965 24.755 1.00 44.47 186 PRO A N 1
ATOM 1527 C CA . PRO A 1 186 ? 6.092 4.618 25.293 1.00 44.47 186 PRO A CA 1
ATOM 1528 C C . PRO A 1 186 ? 4.783 3.830 25.425 1.00 44.47 186 PRO A C 1
ATOM 1530 O O . PRO A 1 186 ? 3.716 4.446 25.648 1.00 44.47 186 PRO A O 1
#

Sequence (186 aa):
MTQRNAELPPGKDLPFYVCGISLAMHPRNPIAPTIHLNYRYFEIEVGKDEQGKPKKIEHRGIGGFFFDNLTDTSEETFQCIRSCANSMLDAYVPILKLRKDMPFTEEQKEWQQIRRGRYVEFNIMYDRGTKFGLLTPGSRVESIMMSLPLTARWEYMHSPKEDSWEGKTYEVLKHPVDWMKVELEP

Radius of gyration: 19.78 Å; chains: 1; bounding box: 46×27×64 Å

Organism: Phytophthora infestans (NCBI:txid4787)